Protein AF-A0A421B173-F1 (afdb_monomer_lite)

Foldseek 3Di:
DDDDDDDDDDDDDDDDDDDDDDDDDDDDDDDDDDDDDPPPPPPPPPPPPPPLDFPPFWKEKEWALLQADPQLHGVLQVCCPLQCVLVCLVVTAKYKYFLRGDVVSVVVCCPPFKPWDWDAFPNWTWIWIWGWDQDPNDTAIKIKTWTQQADPVPDDGSNRRRGIIMMIGRVVRWAFPDWHWAHFDDDPVDGLDGGGWTWTQTPSQEIEIEDEADLVVFLPNVLVNVVVQVVVSVPDPSHFKYKYWYQSSAAVVVNVVSDDPQKDWAWAPQAFFAPDRGTRGTMIMHGDPDSWDKHKHFDDDPDPDPSDRSPDRGTMMMIGID

Secondary structure (DSSP, 8-state):
---PPPP----PPP-PPPP----------------------------------------EEEEE---B-TT--BHHHHHTTTSSHHHHHHH-SEEEEES---HHHHHHHTTTTEEEEEEEETTEEEEEEEEEEEETTEEEEEEEEEE--S-TTT--SGGGGTT-EEEEE-TTT--EEEEEEEPPPB-SS-B--SS-EEEEEETTSEEEEEEE--BTTBTTTHHHHHHHHHHHHHTSSS--EEEEEEE-SS-HHHHGGG--TTEEEE--SS-SBTTSS---EEEEEEESS----EEEEE---S--SSS-SS-SSBPPEEEEE-

Organism: NCBI:txid585224

InterPro domains:
  IPR005135 Endonuclease/exonuclease/phosphatase [PF03372] (61-314)
  IPR036691 Endonuclease/exonuclease/phosphatase superfamily [G3DSA:3.60.10.10] (48-321)
  IPR036691 Endonuclease/exonuclease/phosphatase superfamily [SSF56219] (59-317)

Structure (mmCIF, N/CA/C/O backbone):
data_AF-A0A421B173-F1
#
_entry.id   AF-A0A421B173-F1
#
loop_
_atom_site.group_PDB
_atom_site.id
_atom_site.type_symbol
_atom_site.label_atom_id
_atom_site.label_alt_id
_atom_site.label_comp_id
_atom_site.label_asym_id
_atom_site.label_entity_id
_atom_site.label_seq_id
_atom_site.pdbx_PDB_ins_code
_atom_site.Cartn_x
_atom_site.Cartn_y
_atom_site.Cartn_z
_atom_site.occupancy
_atom_site.B_iso_or_equiv
_atom_site.auth_seq_id
_atom_site.auth_comp_id
_atom_site.auth_asym_id
_atom_site.auth_atom_id
_atom_site.pdbx_PDB_model_num
ATOM 1 N N . MET A 1 1 ? 49.590 14.119 1.316 1.00 42.62 1 MET A N 1
ATOM 2 C CA . MET A 1 1 ? 49.907 13.802 2.724 1.00 42.62 1 MET A CA 1
ATOM 3 C C . MET A 1 1 ? 48.651 13.241 3.361 1.00 42.62 1 MET A C 1
ATOM 5 O O . MET A 1 1 ? 47.661 13.949 3.446 1.00 42.62 1 MET A O 1
ATOM 9 N N . LEU A 1 2 ? 48.676 11.946 3.669 1.00 34.94 2 LEU A N 1
ATOM 10 C CA . LEU A 1 2 ? 47.600 11.186 4.305 1.00 34.94 2 LEU A CA 1
ATOM 11 C C . LEU A 1 2 ? 47.774 11.271 5.827 1.00 34.94 2 LEU A C 1
ATOM 13 O O . LEU A 1 2 ? 48.867 10.993 6.315 1.00 34.94 2 LEU A O 1
ATOM 17 N N . THR A 1 3 ? 46.718 11.601 6.566 1.00 48.25 3 THR A N 1
ATOM 18 C CA . THR A 1 3 ? 46.648 11.405 8.021 1.00 48.25 3 THR A CA 1
ATOM 19 C C . THR A 1 3 ? 45.501 10.441 8.318 1.00 48.25 3 THR A C 1
ATOM 21 O O . THR A 1 3 ? 44.343 10.711 8.007 1.00 48.25 3 THR A O 1
ATOM 24 N N . GLY A 1 4 ? 45.848 9.256 8.826 1.00 38.03 4 GLY A N 1
ATOM 25 C CA . GLY A 1 4 ? 44.899 8.197 9.170 1.00 38.03 4 GLY A CA 1
ATOM 26 C C . GLY A 1 4 ? 44.180 8.441 10.507 1.00 38.03 4 GLY A C 1
ATOM 27 O O . GLY A 1 4 ? 44.618 9.282 11.294 1.00 38.03 4 GLY A O 1
ATOM 28 N N . PRO A 1 5 ? 43.086 7.708 10.784 1.00 45.38 5 PRO A N 1
ATOM 29 C CA . PRO A 1 5 ? 42.366 7.784 12.052 1.00 45.38 5 PRO A CA 1
ATOM 30 C C . PRO A 1 5 ? 43.000 6.889 13.138 1.00 45.38 5 PRO A C 1
ATOM 32 O O . PRO A 1 5 ? 43.561 5.838 12.815 1.00 45.38 5 PRO A O 1
ATOM 35 N N . PRO A 1 6 ? 42.895 7.263 14.429 1.00 52.41 6 PRO A N 1
ATOM 36 C CA . PRO A 1 6 ? 43.422 6.469 15.530 1.00 52.41 6 PRO A CA 1
ATOM 37 C C . PRO A 1 6 ? 42.529 5.264 15.858 1.00 52.41 6 PRO A C 1
ATOM 39 O O . PRO A 1 6 ? 41.300 5.317 15.834 1.00 52.41 6 PRO A O 1
ATOM 42 N N . THR A 1 7 ? 43.201 4.168 16.188 1.00 45.69 7 THR A N 1
ATOM 43 C CA . THR A 1 7 ? 42.681 2.859 16.582 1.00 45.69 7 THR A CA 1
ATOM 44 C C . THR A 1 7 ? 42.203 2.805 18.037 1.00 45.69 7 THR A C 1
ATOM 46 O O . THR A 1 7 ? 42.914 3.241 18.934 1.00 45.69 7 THR A O 1
ATOM 49 N N . GLY A 1 8 ? 41.049 2.159 18.247 1.00 37.19 8 GLY A N 1
ATOM 50 C CA . GLY A 1 8 ? 40.790 1.155 19.294 1.00 37.19 8 GLY A CA 1
ATOM 51 C C . GLY A 1 8 ? 41.019 1.519 20.766 1.00 37.19 8 GLY A C 1
ATOM 52 O O . GLY A 1 8 ? 42.117 1.347 21.285 1.00 37.19 8 GLY A O 1
ATOM 53 N N . GLY A 1 9 ? 39.939 1.857 21.478 1.00 37.16 9 GLY A N 1
ATOM 54 C CA . GLY A 1 9 ? 39.871 1.798 22.942 1.00 37.16 9 GLY A CA 1
ATOM 55 C C . GLY A 1 9 ? 38.927 0.683 23.398 1.00 37.16 9 GLY A C 1
ATOM 56 O O . GLY A 1 9 ? 37.724 0.756 23.161 1.00 37.16 9 GLY A O 1
ATOM 57 N N . THR A 1 10 ? 39.465 -0.347 24.050 1.00 41.81 10 THR A N 1
ATOM 58 C CA . THR A 1 10 ? 38.702 -1.458 24.641 1.00 41.81 10 THR A CA 1
ATOM 59 C C . THR A 1 10 ? 38.487 -1.180 26.128 1.00 41.81 10 THR A C 1
ATOM 61 O O . THR A 1 10 ? 39.454 -1.092 26.883 1.00 41.81 10 THR A O 1
ATOM 64 N N . VAL A 1 11 ? 37.235 -1.066 26.575 1.00 38.00 11 VAL A N 1
ATOM 65 C CA . VAL A 1 11 ? 36.893 -0.939 28.002 1.00 38.00 11 VAL A CA 1
ATOM 66 C C . VAL A 1 11 ? 36.733 -2.343 28.593 1.00 38.00 11 VAL A C 1
ATOM 68 O O . VAL A 1 11 ? 35.820 -3.075 28.219 1.00 38.00 11 VAL A O 1
ATOM 71 N N . ARG A 1 12 ? 37.626 -2.735 29.510 1.00 37.56 12 ARG A N 1
ATOM 72 C CA . ARG A 1 12 ? 37.461 -3.924 30.365 1.00 37.56 12 ARG A CA 1
ATOM 73 C C . ARG A 1 12 ? 36.844 -3.491 31.694 1.00 37.56 12 ARG A C 1
ATOM 75 O O . ARG A 1 12 ? 37.466 -2.735 32.432 1.00 37.56 12 ARG A O 1
ATOM 82 N N . ALA A 1 13 ? 35.648 -3.985 32.001 1.00 39.91 13 ALA A N 1
ATOM 83 C CA . ALA A 1 13 ? 35.068 -3.896 33.337 1.00 39.91 13 ALA A CA 1
ATOM 84 C C . ALA A 1 13 ? 35.507 -5.121 34.155 1.00 39.91 13 ALA A C 1
ATOM 86 O O . ALA A 1 13 ? 35.209 -6.257 33.786 1.00 39.91 13 ALA A O 1
ATOM 87 N N . THR A 1 14 ? 36.230 -4.888 35.248 1.00 42.97 14 THR A N 1
ATOM 88 C CA . THR A 1 14 ? 36.616 -5.918 36.220 1.00 42.97 14 THR A CA 1
ATOM 89 C C . THR A 1 14 ? 35.551 -5.968 37.312 1.00 42.97 14 THR A C 1
ATOM 91 O O . THR A 1 14 ? 35.367 -4.990 38.032 1.00 42.97 14 THR A O 1
ATOM 94 N N . ILE A 1 15 ? 34.846 -7.092 37.437 1.00 46.78 15 ILE A N 1
ATOM 95 C CA . ILE A 1 15 ? 33.923 -7.353 38.549 1.00 46.78 15 ILE A CA 1
ATOM 96 C C . ILE A 1 15 ? 34.713 -8.139 39.600 1.00 46.78 15 ILE A C 1
ATOM 98 O O . ILE A 1 15 ? 35.164 -9.250 39.328 1.00 46.78 15 ILE A O 1
ATOM 102 N N . GLY A 1 16 ? 34.940 -7.538 40.769 1.00 44.69 16 GLY A N 1
ATOM 103 C CA . GLY A 1 16 ? 35.553 -8.215 41.915 1.00 44.69 16 GLY A CA 1
ATOM 104 C C . GLY A 1 16 ? 34.567 -9.171 42.606 1.00 44.69 16 GLY A C 1
ATOM 105 O O . GLY A 1 16 ? 33.355 -8.966 42.509 1.00 44.69 16 GLY A O 1
ATOM 106 N N . PRO A 1 17 ? 35.047 -10.218 43.297 1.00 48.19 17 PRO A N 1
ATOM 107 C CA . PRO A 1 17 ? 34.182 -11.160 44.000 1.00 48.19 17 PRO A CA 1
ATOM 108 C C . PRO A 1 17 ? 33.609 -10.549 45.289 1.00 48.19 17 PRO A C 1
ATOM 110 O O . PRO A 1 17 ? 34.338 -9.964 46.087 1.00 48.19 17 PRO A O 1
ATOM 113 N N . LEU A 1 18 ? 32.302 -10.729 45.506 1.00 39.94 18 LEU A N 1
ATOM 114 C CA . LEU A 1 18 ? 31.660 -10.530 46.808 1.00 39.94 18 LEU A CA 1
ATOM 115 C C . LEU A 1 18 ? 32.042 -11.690 47.742 1.00 39.94 18 LEU A C 1
ATOM 117 O O . LEU A 1 18 ? 31.664 -12.832 47.482 1.00 39.94 18 LEU A O 1
ATOM 121 N N . SER A 1 19 ? 32.735 -11.396 48.841 1.00 42.06 19 SER A N 1
ATOM 122 C CA . SER A 1 19 ? 32.895 -12.308 49.978 1.00 42.06 19 SER A CA 1
ATOM 123 C C . SER A 1 19 ? 31.793 -12.049 51.009 1.00 42.06 19 SER A C 1
ATOM 125 O O . SER A 1 19 ? 31.621 -10.921 51.468 1.00 42.06 19 SER A O 1
ATOM 127 N N . TRP A 1 20 ? 31.051 -13.095 51.369 1.00 40.88 20 TRP A N 1
ATOM 128 C CA . TRP A 1 20 ? 30.107 -13.096 52.486 1.00 40.88 20 TRP A CA 1
ATOM 129 C C . TRP A 1 20 ? 30.723 -13.893 53.636 1.00 40.88 20 TRP A C 1
ATOM 131 O O . TRP A 1 20 ? 30.834 -15.114 53.541 1.00 40.88 20 TRP A O 1
ATOM 141 N N . ASP A 1 21 ? 31.109 -13.208 54.711 1.00 38.00 21 ASP A N 1
ATOM 142 C CA . ASP A 1 21 ? 31.577 -13.852 55.937 1.00 38.00 21 ASP A CA 1
ATOM 143 C C . ASP A 1 21 ? 30.372 -14.268 56.788 1.00 38.00 21 ASP A C 1
ATOM 145 O O . ASP A 1 21 ? 29.649 -13.446 57.354 1.00 38.00 21 ASP A O 1
ATOM 149 N N . GLY A 1 22 ? 30.130 -15.577 56.833 1.00 43.25 22 GLY A N 1
ATOM 150 C CA . GLY A 1 22 ? 29.114 -16.207 57.664 1.00 43.25 22 GLY A CA 1
ATOM 151 C C . GLY A 1 22 ? 29.701 -16.690 58.985 1.00 43.25 22 GLY A C 1
ATOM 152 O O . GLY A 1 22 ? 30.082 -17.849 59.096 1.00 43.25 22 GLY A O 1
ATOM 153 N N . GLU A 1 23 ? 29.704 -15.837 60.007 1.00 42.09 23 GLU A N 1
ATOM 154 C CA . GLU A 1 23 ? 29.836 -16.270 61.401 1.00 42.09 23 GLU A CA 1
ATOM 155 C C . GLU A 1 23 ? 28.862 -15.505 62.298 1.00 42.09 23 GLU A C 1
ATOM 157 O O . GLU A 1 23 ? 29.174 -14.473 62.887 1.00 42.09 23 GLU A O 1
ATOM 162 N N . MET A 1 24 ? 27.658 -16.049 62.462 1.00 39.44 24 MET A N 1
ATOM 163 C CA . MET A 1 24 ? 26.897 -15.837 63.687 1.00 39.44 24 MET A CA 1
ATOM 164 C C . MET A 1 24 ? 25.920 -16.998 63.877 1.00 39.44 24 MET A C 1
ATOM 166 O O . MET A 1 24 ? 25.257 -17.408 62.933 1.00 39.44 24 MET A O 1
ATOM 170 N N . PHE A 1 25 ? 25.847 -17.502 65.112 1.00 40.53 25 PHE A N 1
ATOM 171 C CA . PHE A 1 25 ? 25.024 -18.616 65.615 1.00 40.53 25 PHE A CA 1
ATOM 172 C C . PHE A 1 25 ? 25.653 -20.022 65.638 1.00 40.53 25 PHE A C 1
ATOM 174 O O . PHE A 1 25 ? 25.205 -20.967 64.996 1.00 40.53 25 PHE A O 1
ATOM 181 N N . ARG A 1 26 ? 26.593 -20.210 66.575 1.00 40.88 26 ARG A N 1
ATOM 182 C CA . ARG A 1 26 ? 26.674 -21.444 67.378 1.00 40.88 26 ARG A CA 1
ATOM 183 C C . ARG A 1 26 ? 26.279 -21.127 68.817 1.00 40.88 26 ARG A C 1
ATOM 185 O O . ARG A 1 26 ? 27.012 -20.399 69.479 1.00 40.88 26 ARG A O 1
ATOM 192 N N . ARG A 1 27 ? 25.200 -21.731 69.332 1.00 39.38 27 ARG A N 1
ATOM 193 C CA . ARG A 1 27 ? 25.107 -22.171 70.741 1.00 39.38 27 ARG A CA 1
ATOM 194 C C . ARG A 1 27 ? 23.899 -23.087 71.000 1.00 39.38 27 ARG A C 1
ATOM 196 O O . ARG A 1 27 ? 22.763 -22.648 70.933 1.00 39.38 27 ARG A O 1
ATOM 203 N N . LYS A 1 28 ? 24.256 -24.300 71.448 1.00 40.38 28 LYS A N 1
ATOM 204 C CA . LYS A 1 28 ? 23.560 -25.246 72.349 1.00 40.38 28 LYS A CA 1
ATOM 205 C C . LYS A 1 28 ? 22.372 -26.033 71.781 1.00 40.38 28 LYS A C 1
ATOM 207 O O . LYS A 1 28 ? 21.420 -25.482 71.256 1.00 40.38 28 LYS A O 1
ATOM 212 N N . GLY A 1 29 ? 22.499 -27.357 71.888 1.00 41.41 29 GLY A N 1
ATOM 213 C CA . GLY A 1 29 ? 21.664 -28.336 71.208 1.00 41.41 29 GLY A CA 1
ATOM 214 C C . GLY A 1 29 ? 20.464 -28.843 71.998 1.00 41.41 29 GLY A C 1
ATOM 215 O O . GLY A 1 29 ? 20.383 -28.667 73.207 1.00 41.41 29 GLY A O 1
ATOM 216 N N . PHE A 1 30 ? 19.601 -29.544 71.265 1.00 34.47 30 PHE A N 1
ATOM 217 C CA . PHE A 1 30 ? 18.776 -30.674 71.696 1.00 34.47 30 PHE A CA 1
ATOM 218 C C . PHE A 1 30 ? 18.523 -31.564 70.459 1.00 34.47 30 PHE A C 1
ATOM 220 O O . PHE A 1 30 ? 18.432 -31.023 69.354 1.00 34.47 30 PHE A O 1
ATOM 227 N N . PRO A 1 31 ? 18.444 -32.901 70.595 1.00 53.06 31 PRO A N 1
ATOM 228 C CA . PRO A 1 31 ? 18.253 -33.807 69.470 1.00 53.06 31 PRO A CA 1
ATOM 229 C C . PRO A 1 31 ? 16.764 -34.122 69.286 1.00 53.06 31 PRO A C 1
ATOM 231 O O . PRO A 1 31 ? 16.117 -34.571 70.227 1.00 53.06 31 PRO A O 1
ATOM 234 N N . VAL A 1 32 ? 16.221 -33.943 68.079 1.00 41.00 32 VAL A N 1
ATOM 235 C CA . VAL A 1 32 ? 14.948 -34.567 67.678 1.00 41.00 32 VAL A CA 1
ATOM 236 C C . VAL A 1 32 ? 15.044 -35.031 66.225 1.00 41.00 32 VAL A C 1
ATOM 238 O O . VAL A 1 32 ? 15.659 -34.393 65.375 1.00 41.00 32 VAL A O 1
ATOM 241 N N . ALA A 1 33 ? 14.477 -36.212 66.018 1.00 37.97 33 ALA A N 1
ATOM 242 C CA . ALA A 1 33 ? 14.552 -37.105 64.882 1.00 37.97 33 ALA A CA 1
ATOM 243 C C . ALA A 1 33 ? 14.089 -36.549 63.520 1.00 37.97 33 ALA A C 1
ATOM 245 O O . ALA A 1 33 ? 13.121 -35.806 63.408 1.00 37.97 33 ALA A O 1
ATOM 246 N N . ILE A 1 34 ? 14.795 -37.028 62.491 1.00 43.31 34 ILE A N 1
ATOM 247 C CA . ILE A 1 34 ? 14.334 -37.555 61.193 1.00 43.31 34 ILE A CA 1
ATOM 248 C C . ILE A 1 34 ? 12.824 -37.424 60.911 1.00 43.31 34 ILE A C 1
ATOM 250 O O . ILE A 1 34 ? 12.024 -38.091 61.563 1.00 43.31 34 ILE A O 1
ATOM 254 N N . SER A 1 35 ? 12.474 -36.690 59.845 1.00 36.06 35 SER A N 1
ATOM 255 C CA . SER A 1 35 ? 11.539 -37.064 58.750 1.00 36.06 35 SER A CA 1
ATOM 256 C C . SER A 1 35 ? 11.227 -35.799 57.934 1.00 36.06 35 SER A C 1
ATOM 258 O O . SER A 1 35 ? 10.697 -34.834 58.463 1.00 36.06 35 SER A O 1
ATOM 260 N N . ALA A 1 36 ? 11.794 -35.648 56.738 1.00 38.44 36 ALA A N 1
ATOM 261 C CA . ALA A 1 36 ? 11.225 -36.077 55.456 1.00 38.44 36 ALA A CA 1
ATOM 262 C C . ALA A 1 36 ? 10.186 -35.093 54.875 1.00 38.44 36 ALA A C 1
ATOM 264 O O . ALA A 1 36 ? 9.246 -34.681 55.539 1.00 38.44 36 ALA A O 1
ATOM 265 N N . MET A 1 37 ? 10.375 -34.807 53.582 1.00 36.31 37 MET A N 1
ATOM 266 C CA . MET A 1 37 ? 9.521 -34.038 52.666 1.00 36.31 37 MET A CA 1
ATOM 267 C C . MET A 1 37 ? 9.599 -32.509 52.755 1.00 36.31 37 MET A C 1
ATOM 269 O O . MET A 1 37 ? 8.660 -31.814 53.129 1.00 36.31 37 MET A O 1
ATOM 273 N N . ALA A 1 38 ? 10.705 -31.973 52.232 1.00 39.84 38 ALA A N 1
ATOM 274 C CA . ALA A 1 38 ? 10.664 -30.687 51.550 1.00 39.84 38 ALA A CA 1
ATOM 275 C C . ALA A 1 38 ? 9.786 -30.834 50.294 1.00 39.84 38 ALA A C 1
ATOM 277 O O . ALA A 1 38 ? 10.229 -31.346 49.265 1.00 39.84 38 ALA A O 1
ATOM 278 N N . ALA A 1 39 ? 8.528 -30.407 50.384 1.00 40.81 39 ALA A N 1
ATOM 279 C CA . ALA A 1 39 ? 7.694 -30.163 49.218 1.00 40.81 39 ALA A CA 1
ATOM 280 C C . ALA A 1 39 ? 8.233 -28.919 48.495 1.00 40.81 39 ALA A C 1
ATOM 282 O O . ALA A 1 39 ? 7.753 -27.804 48.683 1.00 40.81 39 ALA A O 1
ATOM 283 N N . VAL A 1 40 ? 9.263 -29.108 47.668 1.00 44.28 40 VAL A N 1
ATOM 284 C CA . VAL A 1 40 ? 9.577 -28.161 46.598 1.00 44.28 40 VAL A CA 1
ATOM 285 C C . VAL A 1 40 ? 8.477 -28.347 45.563 1.00 44.28 40 VAL A C 1
ATOM 287 O O . VAL A 1 40 ? 8.572 -29.179 44.663 1.00 44.28 40 VAL A O 1
ATOM 290 N N . VAL A 1 41 ? 7.385 -27.602 45.732 1.00 42.62 41 VAL A N 1
ATOM 291 C CA . VAL A 1 41 ? 6.418 -27.372 44.662 1.00 42.62 41 VAL A CA 1
ATOM 292 C C . VAL A 1 41 ? 7.165 -26.570 43.604 1.00 42.62 41 VAL A C 1
ATOM 294 O O . VAL A 1 41 ? 7.222 -25.342 43.637 1.00 42.62 41 VAL A O 1
ATOM 297 N N . GLY A 1 42 ? 7.824 -27.292 42.700 1.00 43.41 42 GLY A N 1
ATOM 298 C CA . GLY A 1 42 ? 8.329 -26.751 41.456 1.00 43.41 42 GLY A CA 1
ATOM 299 C C . GLY A 1 42 ? 7.130 -26.278 40.657 1.00 43.41 42 GLY A C 1
ATOM 300 O O . GLY A 1 42 ? 6.503 -27.061 39.947 1.00 43.41 42 GLY A O 1
ATOM 301 N N . LEU A 1 43 ? 6.791 -24.999 40.803 1.00 41.84 43 LEU A N 1
ATOM 302 C CA . LEU A 1 43 ? 5.916 -24.300 39.882 1.00 41.84 43 LEU A CA 1
ATOM 303 C C . LEU A 1 43 ? 6.662 -24.217 38.547 1.00 41.84 43 LEU A C 1
ATOM 305 O O . LEU A 1 43 ? 7.298 -23.218 38.220 1.00 41.84 43 LEU A O 1
ATOM 309 N N . VAL A 1 44 ? 6.612 -25.305 37.782 1.00 45.78 44 VAL A N 1
ATOM 310 C CA . VAL A 1 44 ? 6.847 -25.268 36.346 1.00 45.78 44 VAL A CA 1
ATOM 311 C C . VAL A 1 44 ? 5.675 -24.471 35.795 1.00 45.78 44 VAL A C 1
ATOM 313 O O . VAL A 1 44 ? 4.626 -25.017 35.461 1.00 45.78 44 VAL A O 1
ATOM 316 N N . VAL A 1 45 ? 5.826 -23.145 35.766 1.00 46.31 45 VAL A N 1
ATOM 317 C CA . VAL A 1 45 ? 5.050 -22.314 34.856 1.00 46.31 45 VAL A CA 1
ATOM 318 C C . VAL A 1 45 ? 5.440 -22.827 33.481 1.00 46.31 45 VAL A C 1
ATOM 320 O O . VAL A 1 45 ? 6.491 -22.474 32.947 1.00 46.31 45 VAL A O 1
ATOM 323 N N . ALA A 1 46 ? 4.632 -23.741 32.950 1.00 45.81 46 ALA A N 1
ATOM 324 C CA . ALA A 1 46 ? 4.624 -24.044 31.541 1.00 45.81 46 ALA A CA 1
ATOM 325 C C . ALA A 1 46 ? 4.299 -22.715 30.860 1.00 45.81 46 ALA A C 1
ATOM 327 O O . ALA A 1 46 ? 3.138 -22.325 30.739 1.00 45.81 46 ALA A O 1
ATOM 328 N N . LEU A 1 47 ? 5.345 -21.975 30.494 1.00 45.22 47 LEU A N 1
ATOM 329 C CA . LEU A 1 47 ? 5.271 -20.953 29.474 1.00 45.22 47 LEU A CA 1
ATOM 330 C C . LEU A 1 47 ? 4.870 -21.723 28.224 1.00 45.22 47 LEU A C 1
ATOM 332 O O . LEU A 1 47 ? 5.723 -22.216 27.488 1.00 45.22 47 LEU A O 1
ATOM 336 N N . ALA A 1 48 ? 3.561 -21.926 28.055 1.00 43.00 48 ALA A N 1
ATOM 337 C CA . ALA A 1 48 ? 3.019 -22.376 26.798 1.00 43.00 48 ALA A CA 1
ATOM 338 C C . ALA A 1 48 ? 3.641 -21.438 25.762 1.00 43.00 48 ALA A C 1
ATOM 340 O O . ALA A 1 48 ? 3.530 -20.216 25.936 1.00 43.00 48 ALA A O 1
ATOM 341 N N . PRO A 1 49 ? 4.379 -21.954 24.763 1.00 49.88 49 PRO A N 1
ATOM 342 C CA . PRO A 1 49 ? 4.844 -21.101 23.692 1.00 49.88 49 PRO A CA 1
ATOM 343 C C . PRO A 1 49 ? 3.589 -20.412 23.179 1.00 49.88 49 PRO A C 1
ATOM 345 O O . PRO A 1 49 ? 2.632 -21.094 22.808 1.00 49.88 49 PRO A O 1
ATOM 348 N N . ASN A 1 50 ? 3.548 -19.079 23.284 1.00 40.69 50 ASN A N 1
ATOM 349 C CA . ASN A 1 50 ? 2.467 -18.298 22.708 1.00 40.69 50 ASN A CA 1
ATOM 350 C C . ASN A 1 50 ? 2.373 -18.785 21.274 1.00 40.69 50 ASN A C 1
ATOM 352 O O . ASN A 1 50 ? 3.321 -18.585 20.513 1.00 40.69 50 ASN A O 1
ATOM 356 N N . ALA A 1 51 ? 1.307 -19.521 20.957 1.00 44.91 51 ALA A N 1
ATOM 357 C CA . ALA A 1 51 ? 1.090 -20.013 19.619 1.00 44.91 51 ALA A CA 1
ATOM 358 C C . ALA A 1 51 ? 1.100 -18.766 18.748 1.00 44.91 51 ALA A C 1
ATOM 360 O O . ALA A 1 51 ? 0.229 -17.903 18.870 1.00 44.91 51 ALA A O 1
ATOM 361 N N . ILE A 1 52 ? 2.169 -18.620 17.973 1.00 49.25 52 ILE A N 1
ATOM 362 C CA . ILE A 1 52 ? 2.328 -17.522 17.046 1.00 49.25 52 ILE A CA 1
ATOM 363 C C . ILE A 1 52 ? 1.236 -17.774 16.014 1.00 49.25 52 ILE A C 1
ATOM 365 O O . ILE A 1 52 ? 1.354 -18.678 15.187 1.00 49.25 52 ILE A O 1
ATOM 369 N N . ALA A 1 53 ? 0.111 -17.072 16.163 1.00 45.00 53 ALA A N 1
ATOM 370 C CA . ALA A 1 53 ? -1.027 -17.208 15.272 1.00 45.00 53 ALA A CA 1
ATOM 371 C C . ALA A 1 53 ? -0.509 -17.035 13.845 1.00 45.00 53 ALA A C 1
ATOM 373 O O . ALA A 1 53 ? 0.258 -16.115 13.603 1.00 45.00 53 ALA A O 1
ATOM 374 N N . ALA A 1 54 ? -0.865 -17.914 12.908 1.00 54.47 54 ALA A N 1
ATOM 375 C CA . ALA A 1 54 ? -0.596 -17.666 11.492 1.00 54.47 54 ALA A CA 1
ATOM 376 C C . ALA A 1 54 ? -1.111 -16.260 11.120 1.00 54.47 54 ALA A C 1
ATOM 378 O O . ALA A 1 54 ? -2.076 -15.823 11.761 1.00 54.47 54 ALA A O 1
ATOM 379 N N . PRO A 1 55 ? -0.553 -15.570 10.101 1.00 52.38 55 PRO A N 1
ATOM 380 C CA . PRO A 1 55 ? -1.135 -14.318 9.630 1.00 52.38 55 PRO A CA 1
ATOM 381 C C . PRO A 1 55 ? -2.643 -14.508 9.493 1.00 52.38 55 PRO A C 1
ATOM 383 O O . PRO A 1 55 ? -3.113 -15.424 8.795 1.00 52.38 55 PRO A O 1
ATOM 386 N N . VAL A 1 56 ? -3.395 -13.709 10.256 1.00 60.03 56 VAL A N 1
ATOM 387 C CA . VAL A 1 56 ? -4.852 -13.778 10.255 1.00 60.03 56 VAL A CA 1
ATOM 388 C C . VAL A 1 56 ? -5.293 -13.592 8.805 1.00 60.03 56 VAL A C 1
ATOM 390 O O . VAL A 1 56 ? -4.637 -12.915 8.012 1.00 60.03 56 VAL A O 1
ATOM 393 N N . SER A 1 57 ? -6.366 -14.282 8.420 1.00 78.44 57 SER A N 1
ATOM 394 C CA . SER A 1 57 ? -6.846 -14.367 7.035 1.00 78.44 57 SER A CA 1
ATOM 395 C C . SER A 1 57 ? -7.477 -13.042 6.580 1.00 78.44 57 SER A C 1
ATOM 397 O O . SER A 1 57 ? -8.670 -12.982 6.288 1.00 78.44 57 SER A O 1
ATOM 399 N N . TYR A 1 58 ? -6.695 -11.964 6.579 1.00 92.31 58 TYR A N 1
ATOM 400 C CA . TYR A 1 58 ? -7.120 -10.640 6.162 1.00 92.31 58 TYR A CA 1
ATOM 401 C C . TYR A 1 58 ? -7.361 -10.613 4.659 1.00 92.31 58 TYR A C 1
ATOM 403 O O . TYR A 1 58 ? -6.658 -11.248 3.866 1.00 92.31 58 TYR A O 1
ATOM 411 N N . LYS A 1 59 ? -8.351 -9.820 4.263 1.00 95.94 59 LYS A N 1
ATOM 412 C CA . LYS A 1 59 ? -8.555 -9.440 2.868 1.00 95.94 59 LYS A CA 1
ATOM 413 C C . LYS A 1 59 ? -7.735 -8.194 2.588 1.00 95.94 59 LYS A C 1
ATOM 415 O O . LYS A 1 59 ? -8.014 -7.135 3.157 1.00 95.94 59 LYS A O 1
ATOM 420 N N . PHE A 1 60 ? -6.749 -8.320 1.711 1.00 97.19 60 PHE A N 1
ATOM 421 C CA . PHE A 1 60 ? -5.914 -7.199 1.309 1.00 97.19 60 PHE A CA 1
ATOM 422 C C . PHE A 1 60 ? -6.374 -6.630 -0.030 1.00 97.19 60 PHE A C 1
ATOM 424 O O . PHE A 1 60 ? -6.903 -7.344 -0.882 1.00 97.19 60 PHE A O 1
ATOM 431 N N . ALA A 1 61 ? -6.107 -5.351 -0.255 1.00 97.88 61 ALA A N 1
ATOM 432 C CA . ALA A 1 61 ? -6.140 -4.765 -1.583 1.00 97.88 61 ALA A CA 1
ATOM 433 C C . ALA A 1 61 ? -4.991 -3.774 -1.767 1.00 97.88 61 ALA A C 1
ATOM 435 O O . ALA A 1 61 ? -4.533 -3.172 -0.798 1.00 97.88 61 ALA A O 1
ATOM 436 N N . THR A 1 62 ? -4.556 -3.586 -3.010 1.00 97.94 62 THR A N 1
ATOM 437 C CA . THR A 1 62 ? -3.641 -2.506 -3.395 1.00 97.94 62 THR A CA 1
ATOM 438 C C . THR A 1 62 ? -4.216 -1.719 -4.561 1.00 97.94 62 THR A C 1
ATOM 440 O O . THR A 1 62 ? -4.945 -2.279 -5.388 1.00 97.94 62 THR A O 1
ATOM 443 N N . TRP A 1 63 ? -3.915 -0.425 -4.618 1.00 95.25 63 TRP A N 1
ATOM 444 C CA . TRP A 1 63 ? -4.265 0.418 -5.752 1.00 95.25 63 TRP A CA 1
ATOM 445 C C . TRP A 1 63 ? -3.359 1.648 -5.832 1.00 95.25 63 TRP A C 1
ATOM 447 O O . TRP A 1 63 ? -3.377 2.487 -4.925 1.00 95.25 63 TRP A O 1
ATOM 457 N N . ASN A 1 64 ? -2.644 1.803 -6.950 1.00 93.81 64 ASN A N 1
ATOM 458 C CA . ASN A 1 64 ? -2.110 3.100 -7.338 1.00 93.81 64 ASN A CA 1
ATOM 459 C C . ASN A 1 64 ? -3.267 3.982 -7.824 1.00 93.81 64 ASN A C 1
ATOM 461 O O . ASN A 1 64 ? -3.842 3.788 -8.895 1.00 93.81 64 ASN A O 1
ATOM 465 N N . MET A 1 65 ? -3.664 4.944 -6.999 1.00 87.69 65 MET A N 1
ATOM 466 C CA . MET A 1 65 ? -4.848 5.746 -7.287 1.00 87.69 65 MET A CA 1
ATOM 467 C C . MET A 1 65 ? -4.587 6.920 -8.227 1.00 87.69 65 MET A C 1
ATOM 469 O O . MET A 1 65 ? -5.556 7.589 -8.583 1.00 87.69 65 MET A O 1
ATOM 473 N N . GLN A 1 66 ? -3.322 7.207 -8.571 1.00 85.19 66 GLN A N 1
ATOM 474 C CA . GLN A 1 66 ? -2.928 8.452 -9.244 1.00 85.19 66 GLN A CA 1
ATOM 475 C C . GLN A 1 66 ? -3.633 9.662 -8.613 1.00 85.19 66 GLN A C 1
ATOM 477 O O . GLN A 1 66 ? -4.252 10.503 -9.265 1.00 85.19 66 GLN A O 1
ATOM 482 N N . GLY A 1 67 ? -3.602 9.694 -7.281 1.00 69.94 67 GLY A N 1
ATOM 483 C CA . GLY A 1 67 ? -4.524 10.414 -6.407 1.00 69.94 67 GLY A CA 1
ATOM 484 C C . GLY A 1 67 ? -4.359 11.921 -6.404 1.00 69.94 67 GLY A C 1
ATOM 485 O O . GLY A 1 67 ? -4.941 12.589 -5.551 1.00 69.94 67 GLY A O 1
ATOM 486 N N . ALA A 1 68 ? -3.582 12.473 -7.330 1.00 71.00 68 ALA A N 1
ATOM 487 C CA . ALA A 1 68 ? -3.509 13.893 -7.592 1.00 71.00 68 ALA A CA 1
ATOM 488 C C . ALA A 1 68 ? -3.492 14.162 -9.100 1.00 71.00 68 ALA A C 1
ATOM 490 O O . ALA A 1 68 ? -2.812 13.491 -9.875 1.00 71.00 68 ALA A O 1
ATOM 491 N N . THR A 1 69 ? -4.210 15.205 -9.508 1.00 65.62 69 THR A N 1
ATOM 492 C CA . THR A 1 69 ? -4.184 15.714 -10.886 1.00 65.62 69 THR A CA 1
ATOM 493 C C . THR A 1 69 ? -2.774 16.164 -11.298 1.00 65.62 69 THR A C 1
ATOM 495 O O . THR A 1 69 ? -1.873 16.315 -10.469 1.00 65.62 69 THR A O 1
ATOM 498 N N . ALA A 1 70 ? -2.565 16.447 -12.590 1.00 63.69 70 ALA A N 1
ATOM 499 C CA . ALA A 1 70 ? -1.311 17.040 -13.070 1.00 63.69 70 ALA A CA 1
ATOM 500 C C . ALA A 1 70 ? -0.957 18.360 -12.350 1.00 63.69 70 ALA A C 1
ATOM 502 O O . ALA A 1 70 ? 0.219 18.661 -12.168 1.00 63.69 70 ALA A O 1
ATOM 503 N N . SER A 1 71 ? -1.967 19.099 -11.875 1.00 60.12 71 SER A N 1
ATOM 504 C CA . SER A 1 71 ? -1.827 20.315 -11.071 1.00 60.12 71 SER A CA 1
ATOM 505 C C . SER A 1 71 ? -1.800 20.060 -9.557 1.00 60.12 71 SER A C 1
ATOM 507 O O . SER A 1 71 ? -1.972 20.997 -8.781 1.00 60.12 71 SER A O 1
ATOM 509 N N . GLY A 1 72 ? -1.583 18.821 -9.102 1.00 59.56 72 GLY A N 1
ATOM 510 C CA . GLY A 1 72 ? -1.374 18.489 -7.687 1.00 59.56 72 GLY A CA 1
ATOM 511 C C . GLY A 1 72 ? -2.624 18.503 -6.811 1.00 59.56 72 GLY A C 1
ATOM 512 O O . GLY A 1 72 ? -2.531 18.257 -5.606 1.00 59.56 72 GLY A O 1
ATOM 513 N N . ALA A 1 73 ? -3.797 18.780 -7.386 1.00 63.28 73 ALA A N 1
ATOM 514 C CA . ALA A 1 73 ? -5.055 18.725 -6.653 1.00 63.28 73 ALA A CA 1
ATOM 515 C C . ALA A 1 73 ? -5.393 17.271 -6.313 1.00 63.28 73 ALA A C 1
ATOM 517 O O . ALA A 1 73 ? -5.473 16.429 -7.209 1.00 63.28 73 ALA A O 1
ATOM 518 N N . SER A 1 74 ? -5.590 16.994 -5.023 1.00 67.81 74 SER A N 1
ATOM 519 C CA . SER A 1 74 ? -5.881 15.657 -4.504 1.00 67.81 74 SER A CA 1
ATOM 520 C C . SER A 1 74 ? -7.251 15.177 -4.982 1.00 67.81 74 SER A C 1
ATOM 522 O O . SER A 1 74 ? -8.260 15.852 -4.761 1.00 67.81 74 SER A O 1
ATOM 524 N N . LEU A 1 75 ? -7.322 13.974 -5.544 1.00 67.69 75 LEU A N 1
ATOM 525 C CA . LEU A 1 75 ? -8.580 13.333 -5.922 1.00 67.69 75 LEU A CA 1
ATOM 526 C C . LEU A 1 75 ? -9.475 13.086 -4.689 1.00 67.69 75 LEU A C 1
ATOM 528 O O . LEU A 1 75 ? -10.702 13.109 -4.803 1.00 67.69 75 LEU A O 1
ATOM 532 N N . TRP A 1 76 ? -8.899 13.031 -3.480 1.00 69.56 76 TRP A N 1
ATOM 533 C CA . TRP A 1 76 ? -9.665 13.030 -2.229 1.00 69.56 76 TRP A CA 1
ATOM 534 C C . TRP A 1 76 ? -10.627 14.230 -2.083 1.00 69.56 76 TRP A C 1
ATOM 536 O O . TRP A 1 76 ? -11.644 14.099 -1.404 1.00 69.56 76 TRP A O 1
ATOM 546 N N . GLN A 1 77 ? -10.375 15.387 -2.721 1.00 57.34 77 GLN A N 1
ATOM 547 C CA . GLN A 1 77 ? -11.282 16.549 -2.638 1.00 57.34 77 GLN A CA 1
ATOM 548 C C . GLN A 1 77 ? -12.592 16.293 -3.361 1.00 57.34 77 GLN A C 1
ATOM 550 O O . GLN A 1 77 ? -13.652 16.660 -2.858 1.00 57.34 77 GLN A O 1
ATOM 555 N N . VAL A 1 78 ? -12.518 15.664 -4.530 1.00 53.62 78 VAL A N 1
ATOM 556 C CA . VAL A 1 78 ? -13.617 15.696 -5.488 1.00 53.62 78 VAL A CA 1
ATOM 557 C C . VAL A 1 78 ? -14.644 14.618 -5.147 1.00 53.62 78 VAL A C 1
ATOM 559 O O . VAL A 1 78 ? -15.841 14.887 -5.224 1.00 53.62 78 VAL A O 1
ATOM 562 N N . ARG A 1 79 ? -14.222 13.390 -4.786 1.00 55.66 79 ARG A N 1
ATOM 563 C CA . ARG A 1 79 ? -15.169 12.277 -4.565 1.00 55.66 79 ARG A CA 1
ATOM 564 C C . ARG A 1 79 ? -14.558 11.020 -3.900 1.00 55.66 79 ARG A C 1
ATOM 566 O O . ARG A 1 79 ? -14.452 9.973 -4.528 1.00 55.66 79 ARG A O 1
ATOM 573 N N . VAL A 1 80 ? -14.186 11.033 -2.622 1.00 55.97 80 VAL A N 1
ATOM 574 C CA . VAL A 1 80 ? -13.686 9.790 -1.967 1.00 55.97 80 VAL A CA 1
ATOM 575 C C . VAL A 1 80 ? -14.659 8.605 -2.133 1.00 55.97 80 VAL A C 1
ATOM 577 O O . VAL A 1 80 ? -14.240 7.485 -2.438 1.00 55.97 80 VAL A O 1
ATOM 580 N N . ASP A 1 81 ? -15.962 8.881 -2.049 1.00 56.59 81 ASP A N 1
ATOM 581 C CA . ASP A 1 81 ? -17.018 7.879 -2.230 1.00 56.59 81 ASP A CA 1
ATOM 582 C C . ASP A 1 81 ? -17.227 7.463 -3.696 1.00 56.59 81 ASP A C 1
ATOM 584 O O . ASP A 1 81 ? -17.717 6.367 -3.953 1.00 56.59 81 ASP A O 1
ATOM 588 N N . GLN A 1 82 ? -16.823 8.285 -4.675 1.00 53.88 82 GLN A N 1
ATOM 589 C CA . GLN A 1 82 ? -17.003 7.975 -6.105 1.00 53.88 82 GLN A CA 1
ATOM 590 C C . GLN A 1 82 ? -15.716 7.498 -6.794 1.00 53.88 82 GLN A C 1
ATOM 592 O O . GLN A 1 82 ? -15.784 6.891 -7.857 1.00 53.88 82 GLN A O 1
ATOM 597 N N . LEU A 1 83 ? -14.545 7.689 -6.179 1.00 65.00 83 LEU A N 1
ATOM 598 C CA . LEU A 1 83 ? -13.261 7.196 -6.693 1.00 65.00 83 LEU A CA 1
ATOM 599 C C . LEU A 1 83 ? -13.046 5.706 -6.430 1.00 65.00 83 LEU A C 1
ATOM 601 O O . LEU A 1 83 ? -12.137 5.109 -6.994 1.00 65.00 83 LEU A O 1
ATOM 605 N N . GLY A 1 84 ? -13.892 5.087 -5.605 1.00 76.94 84 GLY A N 1
ATOM 606 C CA . GLY A 1 84 ? -13.858 3.655 -5.329 1.00 76.94 84 GLY A CA 1
ATOM 607 C C . GLY A 1 84 ? -12.968 3.244 -4.153 1.00 76.94 84 GLY A C 1
ATOM 608 O O . GLY A 1 84 ? -13.001 2.071 -3.778 1.00 76.94 84 GLY A O 1
ATOM 609 N N . VAL A 1 85 ? -12.247 4.172 -3.505 1.00 84.25 85 VAL A N 1
ATOM 610 C CA . VAL A 1 85 ? -11.510 3.880 -2.256 1.00 84.25 85 VAL A CA 1
ATOM 611 C C . VAL A 1 85 ? -12.461 3.349 -1.188 1.00 84.25 85 VAL A C 1
ATOM 613 O O . VAL A 1 85 ? -12.189 2.307 -0.597 1.00 84.25 85 VAL A O 1
ATOM 616 N N . ALA A 1 86 ? -13.608 4.010 -0.993 1.00 84.56 86 ALA A N 1
ATOM 617 C CA . ALA A 1 86 ? -14.647 3.554 -0.073 1.00 84.56 86 ALA A CA 1
ATOM 618 C C . ALA A 1 86 ? -15.106 2.119 -0.396 1.00 84.56 86 ALA A C 1
ATOM 620 O O . ALA A 1 86 ? -15.282 1.291 0.493 1.00 84.56 86 ALA A O 1
ATOM 621 N N . ASP A 1 87 ? -15.219 1.782 -1.679 1.00 86.50 87 ASP A N 1
ATOM 622 C CA . ASP A 1 87 ? -15.662 0.465 -2.137 1.00 86.50 87 ASP A CA 1
ATOM 623 C C . ASP A 1 87 ? -14.632 -0.634 -1.870 1.00 86.50 87 ASP A C 1
ATOM 625 O O . ASP A 1 87 ? -15.000 -1.752 -1.493 1.00 86.50 87 ASP A O 1
ATOM 629 N N . LEU A 1 88 ? -13.345 -0.321 -2.037 1.00 90.12 88 LEU A N 1
ATOM 630 C CA . LEU A 1 88 ? -12.261 -1.218 -1.641 1.00 90.12 88 LEU A CA 1
ATOM 631 C C . LEU A 1 88 ? -12.233 -1.377 -0.126 1.00 90.12 88 LEU A C 1
ATOM 633 O O . LEU A 1 88 ? -12.260 -2.505 0.358 1.00 90.12 88 LEU A O 1
ATOM 637 N N . ALA A 1 89 ? -12.268 -0.268 0.612 1.00 91.69 89 ALA A N 1
ATOM 638 C CA . ALA A 1 89 ? -12.192 -0.257 2.065 1.00 91.69 89 ALA A CA 1
ATOM 639 C C . ALA A 1 89 ? -13.378 -0.972 2.725 1.00 91.69 89 ALA A C 1
ATOM 641 O O . ALA A 1 89 ? -13.205 -1.622 3.748 1.00 91.69 89 ALA A O 1
ATOM 642 N N . VAL A 1 90 ? -14.588 -0.905 2.165 1.00 90.94 90 VAL A N 1
ATOM 643 C CA . VAL A 1 90 ? -15.758 -1.626 2.700 1.00 90.94 90 VAL A CA 1
ATOM 644 C C . VAL A 1 90 ? -15.618 -3.144 2.543 1.00 90.94 90 VAL A C 1
ATOM 646 O O . VAL A 1 90 ? -16.117 -3.891 3.382 1.00 90.94 90 VAL A O 1
ATOM 649 N N . THR A 1 91 ? -14.933 -3.608 1.495 1.00 92.88 91 THR A N 1
ATOM 650 C CA . THR A 1 91 ? -14.853 -5.035 1.131 1.00 92.88 91 THR A CA 1
ATOM 651 C C . THR A 1 91 ? -13.556 -5.728 1.550 1.00 92.88 91 THR A C 1
ATOM 653 O O . THR A 1 91 ? -13.474 -6.952 1.449 1.00 92.88 91 THR A O 1
ATOM 656 N N . ASN A 1 92 ? -12.569 -4.967 2.022 1.00 96.00 92 ASN A N 1
ATOM 657 C CA . ASN A 1 92 ? -11.255 -5.455 2.429 1.00 96.00 92 ASN A CA 1
ATOM 658 C C . ASN A 1 92 ? -10.927 -4.972 3.841 1.00 96.00 92 ASN A C 1
ATOM 660 O O . ASN A 1 92 ? -11.453 -3.960 4.307 1.00 96.00 92 ASN A O 1
ATOM 664 N N . ASP A 1 93 ? -10.055 -5.709 4.513 1.00 97.31 93 ASP A N 1
ATOM 665 C CA . ASP A 1 93 ? -9.623 -5.391 5.868 1.00 97.31 93 ASP A CA 1
ATOM 666 C C . ASP A 1 93 ? -8.462 -4.398 5.853 1.00 97.31 93 ASP A C 1
ATOM 668 O O . ASP A 1 93 ? -8.389 -3.523 6.716 1.00 97.31 93 ASP A O 1
ATOM 672 N N . ILE A 1 94 ? -7.586 -4.512 4.850 1.00 98.12 94 ILE A N 1
ATOM 673 C CA . ILE A 1 94 ? -6.401 -3.672 4.687 1.00 98.12 94 ILE A CA 1
ATOM 674 C C . ILE A 1 94 ? -6.273 -3.258 3.222 1.00 98.12 94 ILE A C 1
ATOM 676 O O . ILE A 1 94 ? -6.153 -4.103 2.339 1.00 98.12 94 ILE A O 1
ATOM 680 N N . VAL A 1 95 ? -6.291 -1.954 2.952 1.00 97.75 95 VAL A N 1
ATOM 681 C CA . VAL A 1 95 ? -6.119 -1.397 1.603 1.00 97.75 95 VAL A CA 1
ATOM 682 C C . VAL A 1 95 ? -4.864 -0.540 1.568 1.00 97.75 95 VAL A C 1
ATOM 684 O O . VAL A 1 95 ? -4.823 0.490 2.234 1.00 97.75 95 VAL A O 1
ATOM 687 N N . ALA A 1 96 ? -3.865 -0.943 0.790 1.00 98.12 96 ALA A N 1
ATOM 688 C CA . ALA A 1 96 ? -2.693 -0.138 0.472 1.00 98.12 96 ALA A CA 1
ATOM 689 C C . ALA A 1 96 ? -2.991 0.785 -0.713 1.00 98.12 96 ALA A C 1
ATOM 691 O O . ALA A 1 96 ? -3.551 0.355 -1.721 1.00 98.12 96 ALA A O 1
ATOM 692 N N . LEU A 1 97 ? -2.624 2.054 -0.586 1.00 94.94 97 LEU A N 1
ATOM 693 C CA . LEU A 1 97 ? -2.818 3.064 -1.616 1.00 94.94 97 LEU A CA 1
ATOM 694 C C . LEU A 1 97 ? -1.469 3.683 -1.964 1.00 94.94 97 LEU A C 1
ATOM 696 O O . LEU A 1 97 ? -0.771 4.195 -1.082 1.00 94.94 97 LEU A O 1
ATOM 700 N N . GLN A 1 98 ? -1.133 3.637 -3.248 1.00 94.06 98 GLN A N 1
ATOM 701 C CA . GLN A 1 98 ? -0.006 4.354 -3.828 1.00 94.06 98 GLN A CA 1
ATOM 702 C C . GLN A 1 98 ? -0.521 5.584 -4.558 1.00 94.06 98 GLN A C 1
ATOM 704 O O . GLN A 1 98 ? -1.685 5.666 -4.953 1.00 94.06 98 GLN A O 1
ATOM 709 N N . GLU A 1 99 ? 0.356 6.565 -4.675 1.00 89.81 99 GLU A N 1
ATOM 710 C CA . GLU A 1 99 ? 0.012 7.903 -5.115 1.00 89.81 99 GLU A CA 1
ATOM 711 C C . GLU A 1 99 ? -1.205 8.500 -4.419 1.00 89.81 99 GLU A C 1
ATOM 713 O O . GLU A 1 99 ? -2.114 9.040 -5.040 1.00 89.81 99 GLU A O 1
ATOM 718 N N . ALA A 1 100 ? -1.234 8.401 -3.094 1.00 87.88 100 ALA A N 1
ATOM 719 C CA . ALA A 1 100 ? -2.409 8.640 -2.276 1.00 87.88 100 ALA A CA 1
ATOM 720 C C . ALA A 1 100 ? -2.872 10.114 -2.209 1.00 87.88 100 ALA A C 1
ATOM 722 O O . ALA A 1 100 ? -3.605 10.467 -1.295 1.00 87.88 100 ALA A O 1
ATOM 723 N N . GLY A 1 101 ? -2.481 11.006 -3.121 1.00 83.06 101 GLY A N 1
ATOM 724 C CA . GLY A 1 101 ? -2.855 12.425 -3.088 1.00 83.06 101 GLY A CA 1
ATOM 725 C C . GLY A 1 101 ? -2.160 13.205 -1.965 1.00 83.06 101 GLY A C 1
ATOM 726 O O . GLY A 1 101 ? -1.085 12.820 -1.531 1.00 83.06 101 GLY A O 1
ATOM 727 N N . ALA A 1 102 ? -2.730 14.320 -1.493 1.00 76.12 102 ALA A N 1
ATOM 728 C CA . ALA A 1 102 ? -2.051 15.264 -0.580 1.00 76.12 102 ALA A CA 1
ATOM 729 C C . ALA A 1 102 ? -2.715 15.420 0.807 1.00 76.12 102 ALA A C 1
ATOM 731 O O . ALA A 1 102 ? -3.946 15.441 0.905 1.00 76.12 102 ALA A O 1
ATOM 732 N N . THR A 1 103 ? -1.908 15.653 1.860 1.00 70.12 103 THR A N 1
ATOM 733 C CA . THR A 1 103 ? -2.385 15.811 3.258 1.00 70.12 103 THR A CA 1
ATOM 734 C C . THR A 1 103 ? -3.308 16.994 3.466 1.00 70.12 103 THR A C 1
ATOM 736 O O . THR A 1 103 ? -4.239 16.887 4.258 1.00 70.12 103 THR A O 1
ATOM 739 N N . LYS A 1 104 ? -3.093 18.109 2.756 1.00 67.19 104 LYS A N 1
ATOM 740 C CA . LYS A 1 104 ? -3.903 19.324 2.923 1.00 67.19 104 LYS A CA 1
ATOM 741 C C . LYS A 1 104 ? -5.400 19.021 2.817 1.00 67.19 104 LYS A C 1
ATOM 743 O O . LYS A 1 104 ? -6.207 19.589 3.530 1.00 67.19 104 LYS A O 1
ATOM 748 N N . VAL A 1 105 ? -5.763 18.082 1.956 1.00 66.00 105 VAL A N 1
ATOM 749 C CA . VAL A 1 105 ? -7.154 17.717 1.686 1.00 66.00 105 VAL A CA 1
ATOM 750 C C . VAL A 1 105 ? -7.742 16.827 2.770 1.00 66.00 105 VAL A C 1
ATOM 752 O O . VAL A 1 105 ? -8.926 16.933 3.084 1.00 66.00 105 VAL A O 1
ATOM 755 N N . ILE A 1 106 ? -6.907 15.963 3.340 1.00 71.75 106 ILE A N 1
ATOM 756 C CA . ILE A 1 106 ? -7.248 15.178 4.522 1.00 71.75 106 ILE A CA 1
ATOM 757 C C . ILE A 1 106 ? -7.491 16.133 5.700 1.00 71.75 106 ILE A C 1
ATOM 759 O O . ILE A 1 106 ? -8.504 16.014 6.382 1.00 71.75 106 ILE A O 1
ATOM 763 N N . ASP A 1 107 ? -6.617 17.130 5.870 1.00 70.31 107 ASP A N 1
ATOM 764 C CA . ASP A 1 107 ? -6.735 18.164 6.902 1.00 70.31 107 ASP A CA 1
ATOM 765 C C . ASP A 1 107 ? -7.987 19.044 6.690 1.00 70.31 107 ASP A C 1
ATOM 767 O O . ASP A 1 107 ? -8.731 19.279 7.638 1.00 70.31 107 ASP A O 1
ATOM 771 N N . ASP A 1 108 ? -8.275 19.471 5.455 1.00 67.06 108 ASP A N 1
ATOM 772 C CA . ASP A 1 108 ? -9.441 20.309 5.126 1.00 67.06 108 ASP A CA 1
ATOM 773 C C . ASP A 1 108 ? -10.784 19.564 5.338 1.00 67.06 108 ASP A C 1
ATOM 775 O O . ASP A 1 108 ? -11.817 20.194 5.562 1.00 67.06 108 ASP A O 1
ATOM 779 N N . ARG A 1 109 ? -10.797 18.221 5.283 1.00 63.44 109 ARG A N 1
ATOM 780 C CA . ARG A 1 109 ? -11.992 17.387 5.533 1.00 63.44 109 ARG A CA 1
ATOM 781 C C . ARG A 1 109 ? -12.170 16.965 6.996 1.00 63.44 109 ARG A C 1
ATOM 783 O O . ARG A 1 109 ? -13.230 16.425 7.327 1.00 63.44 109 ARG A O 1
ATOM 790 N N . ALA A 1 110 ? -11.199 17.234 7.871 1.00 56.69 110 ALA A N 1
ATOM 791 C CA . ALA A 1 110 ? -11.144 16.774 9.266 1.00 56.69 110 ALA A CA 1
ATOM 792 C C . ALA A 1 110 ? -12.208 17.376 10.222 1.00 56.69 110 ALA A C 1
ATOM 794 O O . ALA A 1 110 ? -11.995 17.433 11.428 1.00 56.69 110 ALA A O 1
ATOM 795 N N . GLY A 1 111 ? -13.360 17.824 9.712 1.00 45.56 111 GLY A N 1
ATOM 796 C CA . GLY A 1 111 ? -14.439 18.430 10.502 1.00 45.56 111 GLY A CA 1
ATOM 797 C C . GLY A 1 111 ? -15.861 17.971 10.161 1.00 45.56 111 GLY A C 1
ATOM 798 O O . GLY A 1 111 ? -16.789 18.369 10.853 1.00 45.56 111 GLY A O 1
ATOM 799 N N . THR A 1 112 ? -16.072 17.145 9.126 1.00 54.47 112 THR A N 1
ATOM 800 C CA . THR A 1 112 ? -17.437 16.733 8.705 1.00 54.47 112 THR A CA 1
ATOM 801 C C . THR A 1 112 ? -17.686 15.223 8.729 1.00 54.47 112 THR A C 1
ATOM 803 O O . THR A 1 112 ? -18.833 14.794 8.786 1.00 54.47 112 THR A O 1
ATOM 806 N N . SER A 1 113 ? -16.638 14.396 8.686 1.00 60.97 113 SER A N 1
ATOM 807 C CA . SER A 1 113 ? -16.746 12.918 8.722 1.00 60.97 113 SER A CA 1
ATOM 808 C C . SER A 1 113 ? -15.437 12.205 9.106 1.00 60.97 113 SER A C 1
ATOM 810 O O . SER A 1 113 ? -15.361 10.973 9.065 1.00 60.97 113 SER A O 1
ATOM 812 N N . TRP A 1 114 ? -14.403 12.986 9.438 1.00 74.12 114 TRP A N 1
ATOM 813 C CA . TRP A 1 114 ? -13.034 12.539 9.671 1.00 74.12 114 TRP A CA 1
ATOM 814 C C . TRP A 1 114 ? -12.515 13.126 10.980 1.00 74.12 114 TRP A C 1
ATOM 816 O O . TRP A 1 114 ? -12.601 14.336 11.173 1.00 74.12 114 TRP A O 1
ATOM 826 N N . GLY A 1 115 ? -11.948 12.287 11.844 1.00 80.31 115 GLY A N 1
ATOM 827 C CA . GLY A 1 115 ? -11.172 12.723 13.006 1.00 80.31 115 GLY A CA 1
ATOM 828 C C . GLY A 1 115 ? -9.694 12.460 12.751 1.00 80.31 115 GLY A C 1
ATOM 829 O O . GLY A 1 115 ? -9.275 11.309 12.815 1.00 80.31 115 GLY A O 1
ATOM 830 N N . CYS A 1 116 ? -8.909 13.491 12.422 1.00 86.56 116 CYS A N 1
ATOM 831 C CA . CYS A 1 116 ? -7.499 13.337 12.050 1.00 86.56 116 CYS A CA 1
ATOM 832 C C . CYS A 1 116 ? -6.536 13.842 13.125 1.00 86.56 116 CYS A C 1
ATOM 834 O O . CYS A 1 116 ? -6.634 14.976 13.588 1.00 86.56 116 CYS A O 1
ATOM 836 N N . VAL A 1 117 ? -5.519 13.036 13.421 1.00 91.12 117 VAL A N 1
ATOM 837 C CA . VAL A 1 117 ? -4.373 13.406 14.253 1.00 91.12 117 VAL A CA 1
ATOM 838 C C . VAL A 1 117 ? -3.153 13.623 13.362 1.00 91.12 117 VAL A C 1
ATOM 840 O O . VAL A 1 117 ? -2.767 12.752 12.574 1.00 91.12 117 VAL A O 1
ATOM 843 N N . LYS A 1 118 ? -2.524 14.794 13.500 1.00 91.44 118 LYS A N 1
ATOM 844 C CA . LYS A 1 118 ? -1.260 15.115 12.828 1.00 91.44 118 LYS A CA 1
ATOM 845 C C . LYS A 1 118 ? -0.106 14.387 13.509 1.00 91.44 118 LYS A C 1
ATOM 847 O O . LYS A 1 118 ? 0.016 14.419 14.728 1.00 91.44 118 LYS A O 1
ATOM 852 N N . GLN A 1 119 ? 0.745 13.747 12.717 1.00 92.81 119 GLN A N 1
ATOM 853 C CA . GLN A 1 119 ? 1.952 13.066 13.174 1.00 92.81 119 GLN A CA 1
ATOM 854 C C . GLN A 1 119 ? 3.140 13.412 12.274 1.00 92.81 119 GLN A C 1
ATOM 856 O O . GLN A 1 119 ? 2.983 13.964 11.181 1.00 92.81 119 GLN A O 1
ATOM 861 N N . VAL A 1 120 ? 4.333 13.057 12.745 1.00 91.12 120 VAL A N 1
ATOM 862 C CA . VAL A 1 120 ? 5.565 13.069 11.958 1.00 91.12 120 VAL A CA 1
ATOM 863 C C . VAL A 1 120 ? 6.188 11.679 12.033 1.00 91.12 120 VAL A C 1
ATOM 865 O O . VAL A 1 120 ? 6.283 11.101 13.117 1.00 91.12 120 VAL A O 1
ATOM 868 N N . LYS A 1 121 ? 6.598 11.128 10.889 1.00 91.56 121 LYS A N 1
ATOM 869 C CA . LYS A 1 121 ? 7.272 9.825 10.784 1.00 91.56 121 LYS A CA 1
ATOM 870 C C . LYS A 1 121 ? 8.530 9.988 9.951 1.00 91.56 121 LYS A C 1
ATOM 872 O O . LYS A 1 121 ? 8.435 10.347 8.785 1.00 91.56 121 LYS A O 1
ATOM 877 N N . MET A 1 122 ? 9.699 9.765 10.555 1.00 89.19 122 MET A N 1
ATOM 878 C CA . MET A 1 122 ? 10.998 9.932 9.886 1.00 89.19 122 MET A CA 1
ATOM 879 C C . MET A 1 122 ? 11.099 11.264 9.120 1.00 89.19 122 MET A C 1
ATOM 881 O O . MET A 1 122 ? 11.400 11.289 7.932 1.00 89.19 122 MET A O 1
ATOM 885 N N . LEU A 1 123 ? 10.786 12.369 9.812 1.00 86.31 123 LEU A N 1
ATOM 886 C CA . LEU A 1 123 ? 10.775 13.744 9.281 1.00 86.31 123 LEU A CA 1
ATOM 887 C C . LEU A 1 123 ? 9.730 14.031 8.186 1.00 86.31 123 LEU A C 1
ATOM 889 O O . LEU A 1 123 ? 9.726 15.118 7.614 1.00 86.31 123 LEU A O 1
ATOM 893 N N . ARG A 1 124 ? 8.807 13.103 7.915 1.00 87.00 124 ARG A N 1
ATOM 894 C CA . ARG A 1 124 ? 7.693 13.305 6.982 1.00 87.00 124 ARG A CA 1
ATOM 895 C C . ARG A 1 124 ? 6.392 13.618 7.694 1.00 87.00 124 ARG A C 1
ATOM 897 O O . ARG A 1 124 ? 6.097 13.043 8.745 1.00 87.00 124 ARG A O 1
ATOM 904 N N . LEU A 1 125 ? 5.594 14.502 7.096 1.00 88.56 125 LEU A N 1
ATOM 905 C CA . LEU A 1 125 ? 4.239 14.775 7.561 1.00 88.56 125 LEU A CA 1
ATOM 906 C C . LEU A 1 125 ? 3.381 13.525 7.391 1.00 88.56 125 LEU A C 1
ATOM 908 O O . LEU A 1 125 ? 3.389 12.875 6.348 1.00 88.56 125 LEU A O 1
ATOM 912 N N . ALA A 1 126 ? 2.632 13.191 8.431 1.00 91.81 126 ALA A N 1
ATOM 913 C CA . ALA A 1 126 ? 1.851 11.970 8.469 1.00 91.81 126 ALA A CA 1
ATOM 914 C C . ALA A 1 126 ? 0.513 12.209 9.176 1.00 91.81 126 ALA A C 1
ATOM 916 O O . ALA A 1 126 ? 0.377 13.158 9.957 1.00 91.81 126 ALA A O 1
ATOM 917 N N . ARG A 1 127 ? -0.494 11.381 8.895 1.00 92.25 127 ARG A N 1
ATOM 918 C CA . ARG A 1 127 ? -1.829 11.474 9.504 1.00 92.25 127 ARG A CA 1
ATOM 919 C C . ARG A 1 127 ? -2.325 10.105 9.935 1.00 92.25 127 ARG A C 1
ATOM 921 O O . ARG A 1 127 ? -2.093 9.118 9.240 1.00 92.25 127 ARG A O 1
ATOM 928 N N . VAL A 1 128 ? -3.049 10.085 11.048 1.00 94.69 128 VAL A N 1
ATOM 929 C CA . VAL A 1 128 ? -3.950 8.986 11.402 1.00 94.69 128 VAL A CA 1
ATOM 930 C C . VAL A 1 128 ? -5.349 9.566 11.457 1.00 94.69 128 VAL A C 1
ATOM 932 O O . VAL A 1 128 ? -5.570 10.507 12.215 1.00 94.69 128 VAL A O 1
ATOM 935 N N . CYS A 1 129 ? -6.268 9.054 10.647 1.00 91.00 129 CYS A N 1
ATOM 936 C CA . CYS A 1 129 ? -7.627 9.572 10.593 1.00 91.00 129 CYS A CA 1
ATOM 937 C C . CYS A 1 129 ? -8.657 8.479 10.805 1.00 91.00 129 CYS A C 1
ATOM 939 O O . CYS A 1 129 ? -8.670 7.485 10.083 1.00 91.00 129 CYS A O 1
ATOM 941 N N . GLU A 1 130 ? -9.568 8.696 11.738 1.00 91.44 130 GLU A N 1
ATOM 942 C CA . GLU A 1 130 ? -10.799 7.927 11.820 1.00 91.44 130 GLU A CA 1
ATOM 943 C C . GLU A 1 130 ? -11.752 8.396 10.725 1.00 91.44 130 GLU A C 1
ATOM 945 O O . GLU A 1 130 ? -11.981 9.593 10.561 1.00 91.44 130 GLU A O 1
ATOM 950 N N . TRP A 1 131 ? -12.311 7.453 9.974 1.00 87.06 131 TRP A N 1
ATOM 951 C CA . TRP A 1 131 ? -13.206 7.715 8.857 1.00 87.06 131 TRP A CA 1
ATOM 952 C C . TRP A 1 131 ? -14.424 6.800 8.946 1.00 87.06 131 TRP A C 1
ATOM 954 O O . TRP A 1 131 ? -14.292 5.580 9.036 1.00 87.06 131 TRP A O 1
ATOM 964 N N . THR A 1 132 ? -15.628 7.370 8.899 1.00 87.50 132 THR A N 1
ATOM 965 C CA . THR A 1 132 ? -16.860 6.582 8.753 1.00 87.50 132 THR A CA 1
ATOM 966 C C . THR A 1 132 ? -17.350 6.638 7.312 1.00 87.50 132 THR A C 1
ATOM 968 O O . THR A 1 132 ? -17.707 7.700 6.808 1.00 87.50 132 THR A O 1
ATOM 971 N N . ILE A 1 133 ? -17.396 5.479 6.654 1.00 85.50 133 ILE A N 1
ATOM 972 C CA . ILE A 1 133 ? -17.946 5.321 5.306 1.00 85.50 133 ILE A CA 1
ATOM 973 C C . ILE A 1 133 ? -19.422 4.955 5.428 1.00 85.50 133 ILE A C 1
ATOM 975 O O . ILE A 1 133 ? -19.746 3.915 6.000 1.00 85.50 133 ILE A O 1
ATOM 979 N N . SER A 1 134 ? -20.307 5.762 4.850 1.00 85.38 134 SER A N 1
ATOM 980 C CA . SER A 1 134 ? -21.741 5.456 4.779 1.00 85.38 134 SER A CA 1
ATOM 981 C C . SER A 1 134 ? -22.066 4.861 3.411 1.00 85.38 134 SER A C 1
ATOM 983 O O . SER A 1 134 ? -21.955 5.546 2.396 1.00 85.38 134 SER A O 1
ATOM 985 N N . LYS A 1 135 ? -22.446 3.580 3.350 1.00 82.19 135 LYS A N 1
ATOM 986 C CA . LYS A 1 135 ? -22.752 2.893 2.087 1.00 82.19 135 LYS A CA 1
ATOM 987 C C . LYS A 1 135 ? -23.897 1.898 2.242 1.00 82.19 135 LYS A C 1
ATOM 989 O O . LYS A 1 135 ? -23.865 1.039 3.117 1.00 82.19 135 LYS A O 1
ATOM 994 N N . GLY A 1 136 ? -24.899 1.991 1.362 1.00 84.19 136 GLY A N 1
ATOM 995 C CA . GLY A 1 136 ? -26.039 1.063 1.345 1.00 84.19 136 GLY A CA 1
ATOM 996 C C . GLY A 1 136 ? -26.816 1.030 2.667 1.00 84.19 136 GLY A C 1
ATOM 997 O O . GLY A 1 136 ? -27.186 -0.044 3.128 1.00 84.19 136 GLY A O 1
ATOM 998 N N . GLY A 1 137 ? -26.975 2.187 3.320 1.00 86.75 137 GLY A N 1
ATOM 999 C CA . GLY A 1 137 ? -27.635 2.304 4.627 1.00 86.75 137 GLY A CA 1
ATOM 1000 C C . GLY A 1 137 ? -26.825 1.772 5.816 1.00 86.75 137 GLY A C 1
ATOM 1001 O O . GLY A 1 137 ? -27.351 1.715 6.923 1.00 86.75 137 GLY A O 1
ATOM 1002 N N . LYS A 1 138 ? -25.560 1.375 5.616 1.00 89.62 138 LYS A N 1
ATOM 1003 C CA . LYS A 1 138 ? -24.662 0.895 6.675 1.00 89.62 138 LYS A CA 1
ATOM 1004 C C . LYS A 1 138 ? -23.454 1.809 6.835 1.00 89.62 138 LYS A C 1
ATOM 1006 O O . LYS A 1 138 ? -22.912 2.313 5.852 1.00 89.62 138 LYS A O 1
ATOM 1011 N N . ASN A 1 139 ? -23.002 1.943 8.078 1.00 90.31 139 ASN A N 1
ATOM 1012 C CA . ASN A 1 139 ? -21.806 2.699 8.428 1.00 90.31 139 ASN A CA 1
ATOM 1013 C C . ASN A 1 139 ? -20.637 1.749 8.685 1.00 90.31 139 ASN A C 1
ATOM 1015 O O . ASN A 1 139 ? -20.746 0.803 9.465 1.00 90.31 139 ASN A O 1
ATOM 1019 N N . TYR A 1 140 ? -19.503 2.028 8.053 1.00 91.25 140 TYR A N 1
ATOM 1020 C CA . TYR A 1 140 ? -18.274 1.257 8.167 1.00 91.25 140 TYR A CA 1
ATOM 1021 C C . TYR A 1 140 ? -17.183 2.148 8.752 1.00 91.25 140 TYR A C 1
ATOM 1023 O O . TYR A 1 140 ? -16.734 3.093 8.105 1.00 91.25 140 TYR A O 1
ATOM 1031 N N . LYS A 1 141 ? -16.742 1.843 9.974 1.00 93.00 141 LYS A N 1
ATOM 1032 C CA . LYS A 1 141 ? -15.611 2.537 10.605 1.00 93.00 141 LYS A CA 1
ATOM 1033 C C . LYS A 1 141 ? -14.302 2.104 9.958 1.00 93.00 141 LYS A C 1
ATOM 1035 O O . LYS A 1 141 ? -14.090 0.906 9.770 1.00 93.00 141 LYS A O 1
ATOM 1040 N N . ARG A 1 142 ? -13.431 3.049 9.634 1.00 93.62 142 ARG A N 1
ATOM 1041 C CA . ARG A 1 142 ? -12.110 2.837 9.038 1.00 93.62 142 ARG A CA 1
ATOM 1042 C C . ARG A 1 142 ? -11.077 3.746 9.681 1.00 93.62 142 ARG A C 1
ATOM 1044 O O . ARG A 1 142 ? -11.424 4.780 10.244 1.00 93.62 142 ARG A O 1
ATOM 1051 N N . VAL A 1 143 ? -9.815 3.351 9.569 1.00 95.31 143 VAL A N 1
ATOM 1052 C CA . VAL A 1 143 ? -8.675 4.171 9.982 1.00 95.31 143 VAL A CA 1
ATOM 1053 C C . VAL A 1 143 ? -7.745 4.351 8.791 1.00 95.31 143 VAL A C 1
ATOM 1055 O O . VAL A 1 143 ? -7.302 3.368 8.200 1.00 95.31 143 VAL A O 1
ATOM 1058 N N . LEU A 1 144 ? -7.474 5.599 8.420 1.00 94.38 144 LEU A N 1
ATOM 1059 C CA . LEU A 1 144 ? -6.458 5.959 7.440 1.00 94.38 144 LEU A CA 1
ATOM 1060 C C . LEU A 1 144 ? -5.126 6.181 8.158 1.00 94.38 144 LEU A C 1
ATOM 1062 O O . LEU A 1 144 ? -5.053 7.014 9.056 1.00 94.38 144 LEU A O 1
ATOM 1066 N N . TYR A 1 145 ? -4.071 5.520 7.697 1.00 96.50 145 TYR A N 1
ATOM 1067 C CA . TYR A 1 145 ? -2.684 5.871 7.989 1.00 96.50 145 TYR A CA 1
ATOM 1068 C C . TYR A 1 145 ? -2.081 6.461 6.723 1.00 96.50 145 TYR A C 1
ATOM 1070 O O . TYR A 1 145 ? -2.085 5.804 5.689 1.00 96.50 145 TYR A O 1
ATOM 1078 N N . PHE A 1 146 ? -1.587 7.690 6.780 1.00 93.94 146 PHE A N 1
ATOM 1079 C CA . PHE A 1 146 ? -1.086 8.417 5.614 1.00 93.94 146 PHE A CA 1
ATOM 1080 C C . PHE A 1 146 ? 0.304 8.980 5.896 1.00 93.94 146 PHE A C 1
ATOM 1082 O O . PHE A 1 146 ? 0.541 9.496 6.992 1.00 93.94 146 PHE A O 1
ATOM 1089 N N . VAL A 1 147 ? 1.189 8.966 4.898 1.00 92.81 147 VAL A N 1
ATOM 1090 C CA . VAL A 1 147 ? 2.484 9.654 4.951 1.00 92.81 147 VAL A CA 1
ATOM 1091 C C . VAL A 1 147 ? 2.786 10.399 3.652 1.00 92.81 147 VAL A C 1
ATOM 1093 O O . VAL A 1 147 ? 2.546 9.893 2.553 1.00 92.81 147 VAL A O 1
ATOM 1096 N N . GLU A 1 148 ? 3.342 11.604 3.783 1.00 88.25 148 GLU A N 1
ATOM 1097 C CA . GLU A 1 148 ? 3.965 12.310 2.666 1.00 88.25 148 GLU A CA 1
ATOM 1098 C C . GLU A 1 148 ? 5.316 11.675 2.357 1.00 88.25 148 GLU A C 1
ATOM 1100 O O . GLU A 1 148 ? 6.291 11.882 3.076 1.00 88.25 148 GLU A O 1
ATOM 1105 N N . ALA A 1 149 ? 5.358 10.833 1.329 1.00 85.50 149 ALA A N 1
ATOM 1106 C CA . ALA A 1 149 ? 6.551 10.056 1.016 1.00 85.50 149 ALA A CA 1
ATOM 1107 C C . ALA A 1 149 ? 7.624 10.899 0.312 1.00 85.50 149 ALA A C 1
ATOM 1109 O O . ALA A 1 149 ? 8.817 10.640 0.500 1.00 85.50 149 ALA A O 1
ATOM 1110 N N . ASP A 1 150 ? 7.192 11.900 -0.464 1.00 74.56 150 ASP A N 1
ATOM 1111 C CA . ASP A 1 150 ? 8.082 12.753 -1.250 1.00 74.56 150 ASP A CA 1
ATOM 1112 C C . ASP A 1 150 ? 8.883 13.726 -0.376 1.00 74.56 150 ASP A C 1
ATOM 1114 O O . ASP A 1 150 ? 8.454 14.139 0.707 1.00 74.56 150 ASP A O 1
ATOM 1118 N N . ASP A 1 151 ? 10.062 14.103 -0.862 1.00 61.56 151 ASP A N 1
ATOM 1119 C CA . ASP A 1 151 ? 10.898 15.095 -0.207 1.00 61.56 151 ASP A CA 1
ATOM 1120 C C . ASP A 1 151 ? 10.523 16.498 -0.683 1.00 61.56 151 ASP A C 1
ATOM 1122 O O . ASP A 1 151 ? 10.778 16.881 -1.824 1.00 61.56 151 ASP A O 1
ATOM 1126 N N . LEU A 1 152 ? 9.954 17.305 0.217 1.00 52.03 152 LEU A N 1
ATOM 1127 C CA . LEU A 1 152 ? 9.648 18.715 -0.053 1.00 52.03 152 LEU A CA 1
ATOM 1128 C C . LEU A 1 152 ? 10.881 19.502 -0.538 1.00 52.03 152 LEU A C 1
ATOM 1130 O O . LEU A 1 152 ? 10.721 20.525 -1.199 1.00 52.03 152 LEU A O 1
ATOM 1134 N N . ALA A 1 153 ? 12.095 19.037 -0.218 1.00 42.25 153 ALA A N 1
ATOM 1135 C CA . ALA A 1 153 ? 13.347 19.701 -0.566 1.00 42.25 153 ALA A CA 1
ATOM 1136 C C . ALA A 1 153 ?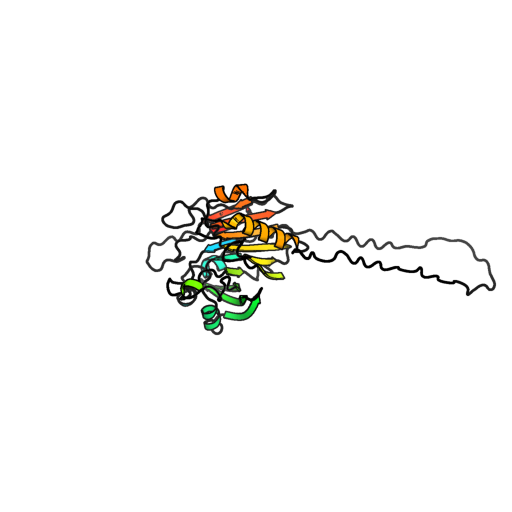 13.722 19.626 -2.061 1.00 42.25 153 ALA A C 1
ATOM 1138 O O . ALA A 1 153 ? 14.475 20.478 -2.527 1.00 42.25 153 ALA A O 1
ATOM 1139 N N . THR A 1 154 ? 13.222 18.645 -2.821 1.00 42.28 154 THR A N 1
ATOM 1140 C CA . THR A 1 154 ? 13.593 18.447 -4.241 1.00 42.28 154 THR A CA 1
ATOM 1141 C C . THR A 1 154 ? 12.435 18.661 -5.217 1.00 42.28 154 THR A C 1
ATOM 1143 O O . THR A 1 154 ? 12.652 18.744 -6.425 1.00 42.28 154 THR A O 1
ATOM 1146 N N . GLY A 1 155 ? 11.207 18.798 -4.714 1.00 42.47 155 GLY A N 1
ATOM 1147 C CA . GLY A 1 155 ? 9.999 18.906 -5.522 1.00 42.47 155 GLY A CA 1
ATOM 1148 C C . GLY A 1 155 ? 9.495 20.336 -5.718 1.00 42.47 155 GLY A C 1
ATOM 1149 O O . GLY A 1 155 ? 8.629 20.802 -4.978 1.00 42.47 155 GLY A O 1
ATOM 1150 N N . THR A 1 156 ? 9.963 21.034 -6.753 1.00 36.78 156 THR A N 1
ATOM 1151 C CA . THR A 1 156 ? 9.347 22.293 -7.200 1.00 36.78 156 THR A CA 1
ATOM 1152 C C . THR A 1 156 ? 8.133 22.008 -8.087 1.00 36.78 156 THR A C 1
ATOM 1154 O O . THR A 1 156 ? 8.236 21.786 -9.289 1.00 36.78 156 THR A O 1
ATOM 1157 N N . GLY A 1 157 ? 6.941 22.036 -7.490 1.00 45.44 157 GLY A N 1
ATOM 1158 C CA . GLY A 1 157 ? 5.681 22.170 -8.222 1.00 45.44 157 GLY A CA 1
ATOM 1159 C C . GLY A 1 157 ? 4.553 21.252 -7.741 1.00 45.44 157 GLY A C 1
ATOM 1160 O O . GLY A 1 157 ? 4.768 20.340 -6.947 1.00 45.44 157 GLY A O 1
ATOM 1161 N N . PRO A 1 158 ? 3.319 21.460 -8.228 1.00 42.81 158 PRO A N 1
ATOM 1162 C CA . PRO A 1 158 ? 2.155 20.694 -7.785 1.00 42.81 158 PRO A CA 1
ATOM 1163 C C . PRO A 1 158 ? 2.231 19.185 -8.094 1.00 42.81 158 PRO A C 1
ATOM 1165 O O . PRO A 1 158 ? 1.593 18.383 -7.417 1.00 42.81 158 PRO A O 1
ATOM 1168 N N . ALA A 1 159 ? 3.054 18.780 -9.069 1.00 47.66 159 ALA A N 1
ATOM 1169 C CA . ALA A 1 159 ? 3.324 17.377 -9.383 1.00 47.66 159 ALA A CA 1
ATOM 1170 C C . ALA A 1 159 ? 4.146 16.639 -8.299 1.00 47.66 159 ALA A C 1
ATOM 1172 O O . ALA A 1 159 ? 4.076 15.414 -8.229 1.00 47.66 159 ALA A O 1
ATOM 1173 N N . ALA A 1 160 ? 4.846 17.358 -7.411 1.00 51.84 160 ALA A N 1
ATOM 1174 C CA . ALA A 1 160 ? 5.696 16.813 -6.340 1.00 51.84 160 ALA A CA 1
ATOM 1175 C C . ALA A 1 160 ? 4.926 16.331 -5.090 1.00 51.84 160 ALA A C 1
ATOM 1177 O O . ALA A 1 160 ? 5.430 16.316 -3.972 1.00 51.84 160 ALA A O 1
ATOM 1178 N N .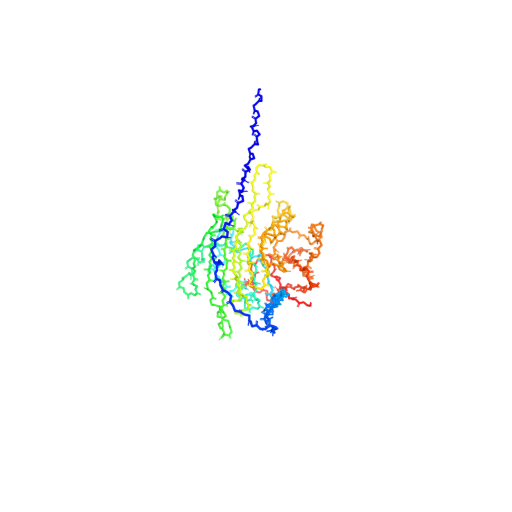 ARG A 1 161 ? 3.641 16.002 -5.246 1.00 58.09 161 ARG A N 1
ATOM 1179 C CA . ARG A 1 161 ? 2.794 15.438 -4.175 1.00 58.09 161 ARG A CA 1
ATOM 1180 C C . ARG A 1 161 ? 2.148 14.122 -4.578 1.00 58.09 161 ARG A C 1
ATOM 1182 O O . ARG A 1 161 ? 1.255 13.630 -3.891 1.00 58.09 161 ARG A O 1
ATOM 1189 N N . LYS A 1 162 ? 2.584 13.563 -5.708 1.00 65.06 162 LYS A N 1
ATOM 1190 C CA . LYS A 1 162 ? 2.035 12.328 -6.252 1.00 65.06 162 LYS A CA 1
ATOM 1191 C C . LYS A 1 162 ? 2.562 11.099 -5.548 1.00 65.06 162 LYS A C 1
ATOM 1193 O O . LYS A 1 162 ? 1.871 10.115 -5.565 1.00 65.06 162 LYS A O 1
ATOM 1198 N N . ALA A 1 163 ? 3.720 11.112 -4.897 1.00 80.88 163 ALA A N 1
ATOM 1199 C CA . ALA A 1 163 ? 4.347 9.879 -4.412 1.00 80.88 163 ALA A CA 1
ATOM 1200 C C . ALA A 1 163 ? 3.800 9.326 -3.080 1.00 80.88 163 ALA A C 1
ATOM 1202 O O . ALA A 1 163 ? 4.321 8.333 -2.578 1.00 80.88 163 ALA A O 1
ATOM 1203 N N . ASN A 1 164 ? 2.789 9.960 -2.485 1.00 89.06 164 ASN A N 1
ATOM 1204 C CA . ASN A 1 164 ? 2.373 9.669 -1.114 1.00 89.06 164 ASN A CA 1
ATOM 1205 C C . ASN A 1 164 ? 1.786 8.263 -0.948 1.00 89.06 164 ASN A C 1
ATOM 1207 O O . ASN A 1 164 ? 1.214 7.695 -1.880 1.00 89.06 164 ASN A O 1
ATOM 1211 N N . LEU A 1 165 ? 1.911 7.717 0.260 1.00 94.12 165 LEU A N 1
ATOM 1212 C CA . LEU A 1 165 ? 1.476 6.363 0.589 1.00 94.12 165 LEU A CA 1
ATOM 1213 C C . LEU A 1 165 ? 0.419 6.399 1.685 1.00 94.12 165 LEU A C 1
ATOM 1215 O O . LEU A 1 165 ? 0.489 7.212 2.613 1.00 94.12 165 LEU A O 1
ATOM 1219 N N . ALA A 1 166 ? -0.538 5.478 1.607 1.00 95.06 166 ALA A N 1
ATOM 1220 C CA . ALA A 1 166 ? -1.520 5.311 2.661 1.00 95.06 166 ALA A CA 1
ATOM 1221 C C . ALA A 1 166 ? -1.974 3.864 2.856 1.00 95.06 166 ALA A C 1
ATOM 1223 O O . ALA A 1 166 ? -1.874 3.025 1.960 1.00 95.06 166 ALA A O 1
ATOM 1224 N N . PHE A 1 167 ? -2.541 3.611 4.031 1.00 97.81 167 PHE A N 1
ATOM 1225 C CA . PHE A 1 167 ? -3.342 2.441 4.335 1.00 97.81 167 PHE A CA 1
ATOM 1226 C C . PHE A 1 167 ? -4.730 2.847 4.809 1.00 97.81 167 PHE A C 1
ATOM 1228 O O . PHE A 1 167 ? -4.847 3.730 5.653 1.00 97.81 167 PHE A O 1
ATOM 1235 N N . VAL A 1 168 ? -5.768 2.152 4.347 1.00 96.00 168 VAL A N 1
ATOM 1236 C CA . VAL A 1 168 ? -7.108 2.200 4.945 1.00 96.00 168 VAL A CA 1
ATOM 1237 C C . VAL A 1 168 ? -7.391 0.861 5.613 1.00 96.00 168 VAL A C 1
ATOM 1239 O O . VAL A 1 168 ? -7.351 -0.181 4.961 1.00 96.00 168 VAL A O 1
ATOM 1242 N N . ILE A 1 169 ? -7.683 0.898 6.909 1.00 97.81 169 ILE A N 1
ATOM 1243 C CA . ILE A 1 169 ? -7.775 -0.277 7.776 1.00 97.81 169 ILE A CA 1
ATOM 1244 C C . ILE A 1 169 ? -9.185 -0.431 8.334 1.00 97.81 169 ILE A C 1
ATOM 1246 O O . ILE A 1 169 ? -9.837 0.555 8.681 1.00 97.81 169 ILE A O 1
ATOM 1250 N N . ASN A 1 170 ? -9.654 -1.673 8.438 1.00 96.81 170 ASN A N 1
ATOM 1251 C CA . ASN A 1 170 ? -10.847 -2.052 9.182 1.00 96.81 170 ASN A CA 1
ATOM 1252 C C . ASN A 1 170 ? -10.491 -2.335 10.658 1.00 96.81 170 ASN A C 1
ATOM 1254 O O . ASN A 1 170 ? -10.084 -3.456 10.974 1.00 96.81 170 ASN A O 1
ATOM 1258 N N . PRO A 1 171 ? -10.710 -1.384 11.586 1.00 96.06 171 PRO A N 1
ATOM 1259 C CA . PRO A 1 171 ? -10.296 -1.525 12.983 1.00 96.06 171 PRO A CA 1
ATOM 1260 C C . PRO A 1 171 ? -11.079 -2.603 13.748 1.00 96.06 171 PRO A C 1
ATOM 1262 O O . PRO A 1 171 ? -10.706 -2.962 14.854 1.00 96.06 171 PRO A O 1
ATOM 1265 N N . THR A 1 172 ? -12.176 -3.129 13.186 1.00 94.25 172 THR A N 1
ATOM 1266 C CA . THR A 1 172 ? -12.944 -4.228 13.808 1.00 94.25 172 THR A CA 1
ATOM 1267 C C . THR A 1 172 ? -12.357 -5.611 13.532 1.00 94.25 172 THR A C 1
ATOM 1269 O O . THR A 1 172 ? -12.775 -6.592 14.144 1.00 94.25 172 THR A O 1
ATOM 1272 N N . LYS A 1 173 ? -11.442 -5.705 12.563 1.00 94.88 173 LYS A N 1
ATOM 1273 C CA . LYS A 1 173 ? -10.799 -6.956 12.142 1.00 94.88 173 LYS A CA 1
ATOM 1274 C C . LYS A 1 173 ? -9.293 -6.913 12.320 1.00 94.88 173 LYS A C 1
ATOM 1276 O O . LYS A 1 173 ? -8.705 -7.951 12.579 1.00 94.88 173 LYS A O 1
ATOM 1281 N N . VAL A 1 174 ? -8.697 -5.735 12.173 1.00 96.06 174 VAL A N 1
ATOM 1282 C CA . VAL A 1 174 ? -7.255 -5.527 12.161 1.00 96.06 174 VAL A CA 1
ATOM 1283 C C . VAL A 1 174 ? -6.893 -4.629 13.326 1.00 96.06 174 VAL A C 1
ATOM 1285 O O . VAL A 1 174 ? -7.317 -3.473 13.379 1.00 96.06 174 VAL A O 1
ATOM 1288 N N . GLU A 1 175 ? -6.074 -5.148 14.230 1.00 95.50 175 GLU A N 1
ATOM 1289 C CA . GLU A 1 175 ? -5.531 -4.374 15.335 1.00 95.50 175 GLU A CA 1
ATOM 1290 C C . GLU A 1 175 ? -4.086 -3.970 15.020 1.00 95.50 175 GLU A C 1
ATOM 1292 O O . GLU A 1 175 ? -3.178 -4.803 14.949 1.00 95.50 175 GLU A O 1
ATOM 1297 N N . VAL A 1 176 ? -3.883 -2.672 14.781 1.00 97.06 176 VAL A N 1
ATOM 1298 C CA . VAL A 1 176 ? -2.570 -2.102 14.459 1.00 97.06 176 VAL A CA 1
ATOM 1299 C C . VAL A 1 176 ? -1.841 -1.777 15.760 1.00 97.06 176 VAL A C 1
ATOM 1301 O O . VAL A 1 176 ? -2.218 -0.848 16.471 1.00 97.06 176 VAL A O 1
ATOM 1304 N N . ARG A 1 177 ? -0.761 -2.512 16.040 1.00 96.31 177 ARG A N 1
ATOM 1305 C CA . ARG A 1 177 ? 0.114 -2.311 17.202 1.00 96.31 177 ARG A CA 1
ATOM 1306 C C . ARG A 1 177 ? 0.932 -1.036 17.080 1.00 96.31 177 ARG A C 1
ATOM 1308 O O . ARG A 1 177 ? 1.070 -0.259 18.019 1.00 96.31 177 ARG A O 1
ATOM 1315 N N . SER A 1 178 ? 1.539 -0.852 15.915 1.00 97.00 178 SER A N 1
ATOM 1316 C CA . SER A 1 178 ? 2.367 0.306 15.611 1.00 97.00 178 SER A CA 1
ATOM 1317 C C . SER A 1 178 ? 2.462 0.514 14.106 1.00 97.00 178 SER A C 1
ATOM 1319 O O . SER A 1 178 ? 2.097 -0.345 13.306 1.00 97.00 178 SER A O 1
ATOM 1321 N N . TRP A 1 179 ? 2.939 1.690 13.711 1.00 97.94 179 TRP A N 1
ATOM 1322 C CA . TRP A 1 179 ? 3.182 2.005 12.312 1.00 97.94 179 TRP A CA 1
ATOM 1323 C C . TRP A 1 179 ? 4.367 2.950 12.166 1.00 97.94 179 TRP A C 1
ATOM 1325 O O . TRP A 1 179 ? 4.645 3.769 13.056 1.00 97.94 179 TRP A O 1
ATOM 1335 N N . ASN A 1 180 ? 5.058 2.847 11.037 1.00 97.12 180 ASN A N 1
ATOM 1336 C CA . ASN A 1 180 ? 6.230 3.652 10.737 1.00 97.12 180 ASN A CA 1
ATOM 1337 C C . ASN A 1 180 ? 6.350 3.950 9.238 1.00 97.12 180 ASN A C 1
ATOM 1339 O O . ASN A 1 180 ? 5.712 3.305 8.411 1.00 97.12 180 ASN A O 1
ATOM 1343 N N . TYR A 1 181 ? 7.192 4.920 8.897 1.00 96.38 181 TYR A N 1
ATOM 1344 C CA . TYR A 1 181 ? 7.644 5.160 7.532 1.00 96.38 181 TYR A CA 1
ATOM 1345 C C . TYR A 1 181 ? 9.135 4.848 7.445 1.00 96.38 181 TYR A C 1
ATOM 1347 O O . TYR A 1 181 ? 9.899 5.252 8.316 1.00 96.38 181 TYR A O 1
ATOM 1355 N N . ILE A 1 182 ? 9.543 4.122 6.412 1.00 95.25 182 ILE A N 1
ATOM 1356 C CA . ILE A 1 182 ? 10.935 3.777 6.138 1.00 95.25 182 ILE A CA 1
ATOM 1357 C C . ILE A 1 182 ? 11.339 4.578 4.897 1.00 95.25 182 ILE A C 1
ATOM 1359 O O . ILE A 1 182 ? 10.958 4.195 3.788 1.00 95.25 182 ILE A O 1
ATOM 1363 N N . PRO A 1 183 ? 12.053 5.707 5.049 1.00 90.44 183 PRO A N 1
ATOM 1364 C CA . PRO A 1 183 ? 12.356 6.583 3.925 1.00 90.44 183 PRO A CA 1
ATOM 1365 C C . PRO A 1 183 ? 13.304 5.918 2.913 1.00 90.44 183 PRO A C 1
ATOM 1367 O O . PRO A 1 183 ? 14.036 4.976 3.256 1.00 90.44 183 PRO A O 1
ATOM 1370 N N . PRO A 1 184 ? 13.329 6.401 1.658 1.00 87.50 184 PRO A N 1
ATOM 1371 C CA . PRO A 1 184 ? 14.398 6.058 0.734 1.00 87.50 184 PRO A CA 1
ATOM 1372 C C . PRO A 1 184 ? 15.754 6.557 1.262 1.00 87.50 184 PRO A C 1
ATOM 1374 O O . PRO A 1 184 ? 15.820 7.538 2.003 1.00 87.50 184 PRO A O 1
ATOM 1377 N N . VAL A 1 185 ? 16.837 5.887 0.879 1.00 82.00 185 VAL A N 1
ATOM 1378 C CA . VAL A 1 185 ? 18.204 6.375 1.063 1.00 82.00 185 VAL A CA 1
ATOM 1379 C C . VAL A 1 185 ? 18.663 6.916 -0.282 1.00 82.00 185 VAL A C 1
ATOM 1381 O O . VAL A 1 185 ? 18.677 6.200 -1.286 1.00 82.00 185 VAL A O 1
ATOM 1384 N N . ARG A 1 186 ? 19.034 8.198 -0.287 1.00 72.81 186 ARG A N 1
ATOM 1385 C CA . ARG A 1 186 ? 19.567 8.889 -1.458 1.00 72.81 186 ARG A CA 1
ATOM 1386 C C . ARG A 1 186 ? 20.919 9.489 -1.102 1.00 72.81 186 ARG A C 1
ATOM 1388 O O . ARG A 1 186 ? 21.043 10.250 -0.145 1.00 72.81 186 ARG A O 1
ATOM 1395 N N . SER A 1 187 ? 21.928 9.142 -1.876 1.00 70.50 187 SER A N 1
ATOM 1396 C CA . SER A 1 187 ? 23.247 9.755 -1.866 1.00 70.50 187 SER A CA 1
ATOM 1397 C C . SER A 1 187 ? 23.714 9.944 -3.308 1.00 70.50 187 SER A C 1
ATOM 1399 O O . SER A 1 187 ? 23.076 9.479 -4.252 1.00 70.50 187 SER A O 1
ATOM 1401 N N . SER A 1 188 ? 24.857 10.600 -3.493 1.00 70.50 188 SER A N 1
ATOM 1402 C CA . SER A 1 188 ? 25.502 10.709 -4.806 1.00 70.50 188 SER A CA 1
ATOM 1403 C C . SER A 1 188 ? 25.897 9.355 -5.411 1.00 70.50 188 SER A C 1
ATOM 1405 O O . SER A 1 188 ? 26.133 9.272 -6.611 1.00 70.50 188 SER A O 1
ATOM 1407 N N . THR A 1 189 ? 25.983 8.303 -4.595 1.00 66.81 189 THR A N 1
ATOM 1408 C CA . THR A 1 189 ? 26.447 6.967 -4.991 1.00 66.81 189 THR A CA 1
ATOM 1409 C C . THR A 1 189 ? 25.366 5.896 -4.902 1.00 66.81 189 THR A C 1
ATOM 1411 O O . THR A 1 189 ? 25.571 4.786 -5.388 1.00 66.81 189 THR A O 1
ATOM 1414 N N . TYR A 1 190 ? 24.226 6.200 -4.280 1.00 69.56 190 TYR A N 1
ATOM 1415 C CA . TYR A 1 190 ? 23.182 5.229 -4.001 1.00 69.56 190 TYR A CA 1
ATOM 1416 C C . TYR A 1 190 ? 21.799 5.866 -4.087 1.00 69.56 190 TYR A C 1
ATOM 1418 O O . TYR A 1 190 ? 21.506 6.841 -3.397 1.00 69.56 190 TYR A O 1
ATOM 1426 N N . HIS A 1 191 ? 20.938 5.290 -4.919 1.00 72.44 191 HIS A N 1
ATOM 1427 C CA . HIS A 1 191 ? 19.554 5.712 -5.064 1.00 72.44 191 HIS A CA 1
ATOM 1428 C C . HIS A 1 191 ? 18.654 4.486 -4.971 1.00 72.44 191 HIS A C 1
ATOM 1430 O O . HIS A 1 191 ? 18.596 3.688 -5.903 1.00 72.44 191 HIS A O 1
ATOM 1436 N N . ASP A 1 192 ? 17.944 4.334 -3.854 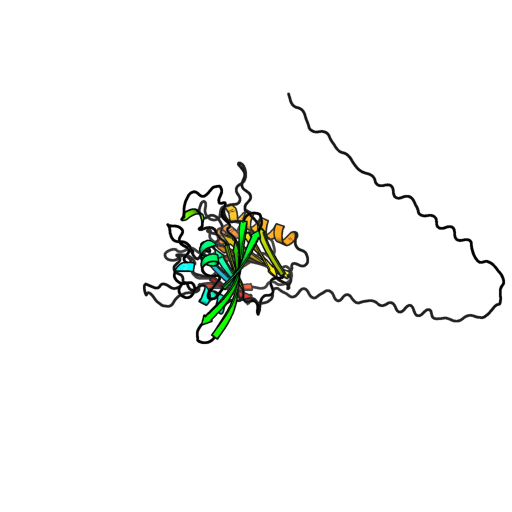1.00 78.19 192 ASP A N 1
ATOM 1437 C CA . ASP A 1 192 ? 16.961 3.254 -3.699 1.00 78.19 192 ASP A CA 1
ATOM 1438 C C . ASP A 1 192 ? 15.506 3.671 -3.925 1.00 78.19 192 ASP A C 1
ATOM 1440 O O . ASP A 1 192 ? 14.552 2.988 -3.534 1.00 78.19 192 ASP A O 1
ATOM 1444 N N . GLY A 1 193 ? 15.362 4.774 -4.646 1.00 75.75 193 GLY A N 1
ATOM 1445 C CA . GLY A 1 193 ? 14.124 5.249 -5.224 1.00 75.75 193 GLY A CA 1
ATOM 1446 C C . GLY A 1 193 ? 13.496 6.406 -4.478 1.00 75.75 193 GLY A C 1
ATOM 1447 O O . GLY A 1 193 ? 14.092 7.023 -3.588 1.00 75.75 193 GLY A O 1
ATOM 1448 N N . ASP A 1 194 ? 12.265 6.717 -4.874 1.00 74.31 194 ASP A N 1
ATOM 1449 C CA . ASP A 1 194 ? 11.670 7.980 -4.460 1.00 74.31 194 ASP A CA 1
ATOM 1450 C C . ASP A 1 194 ? 10.789 7.893 -3.208 1.00 74.31 194 ASP A C 1
ATOM 1452 O O . ASP A 1 194 ? 10.671 8.884 -2.488 1.00 74.31 194 ASP A O 1
ATOM 1456 N N . ARG A 1 195 ? 10.155 6.742 -2.941 1.00 81.75 195 ARG A N 1
ATOM 1457 C CA . ARG A 1 195 ? 8.868 6.711 -2.203 1.00 81.75 195 ARG A CA 1
ATOM 1458 C C . ARG A 1 195 ? 8.869 5.897 -0.901 1.00 81.75 195 ARG A C 1
ATOM 1460 O O . ARG A 1 195 ? 7.836 5.814 -0.244 1.00 81.75 195 ARG A O 1
ATOM 1467 N N . GLY A 1 196 ? 10.015 5.339 -0.496 1.00 91.06 196 GLY A N 1
ATOM 1468 C CA . GLY A 1 196 ? 10.163 4.595 0.766 1.00 91.06 196 GLY A CA 1
ATOM 1469 C C . GLY A 1 196 ? 9.161 3.441 0.933 1.00 91.06 196 GLY A C 1
ATOM 1470 O O . GLY A 1 196 ? 8.619 2.929 -0.045 1.00 91.06 196 GLY A O 1
ATOM 1471 N N . LEU A 1 197 ? 8.920 3.023 2.180 1.00 96.38 197 LEU A N 1
ATOM 1472 C CA . LEU A 1 197 ? 7.882 2.052 2.547 1.00 96.38 197 LEU A CA 1
ATOM 1473 C C . LEU A 1 197 ? 7.050 2.568 3.722 1.00 96.38 197 LEU A C 1
ATOM 1475 O O . LEU A 1 197 ? 7.595 2.973 4.750 1.00 96.38 197 LEU A O 1
ATOM 1479 N N . LEU A 1 198 ? 5.726 2.489 3.613 1.00 97.88 198 LEU A N 1
ATOM 1480 C CA . LEU A 1 198 ? 4.825 2.660 4.753 1.00 97.88 198 LEU A CA 1
ATOM 1481 C C . LEU A 1 198 ? 4.611 1.295 5.415 1.00 97.88 198 LEU A C 1
ATOM 1483 O O . LEU A 1 198 ? 4.253 0.340 4.733 1.00 97.88 198 LEU A O 1
ATOM 1487 N N . GLN A 1 199 ? 4.824 1.202 6.725 1.00 98.44 199 GLN A N 1
ATOM 1488 C CA . GLN A 1 199 ? 4.779 -0.042 7.495 1.00 98.44 199 GLN A CA 1
ATOM 1489 C C . GLN A 1 199 ? 3.681 0.015 8.560 1.00 98.44 199 GLN A C 1
ATOM 1491 O O . GLN A 1 199 ? 3.626 0.964 9.343 1.00 98.44 199 GLN A O 1
ATOM 1496 N N . LEU A 1 200 ? 2.879 -1.044 8.650 1.00 98.44 200 LEU A N 1
ATOM 1497 C CA . LEU A 1 200 ? 2.052 -1.379 9.807 1.00 98.44 200 LEU A CA 1
ATOM 1498 C C . LEU A 1 200 ? 2.595 -2.641 10.465 1.00 98.44 200 LEU A C 1
ATOM 1500 O O . LEU A 1 200 ? 2.982 -3.590 9.788 1.00 98.44 200 LEU A O 1
ATOM 1504 N N . VAL A 1 201 ? 2.568 -2.664 11.787 1.00 97.56 201 VAL A N 1
ATOM 1505 C CA . VAL A 1 201 ? 2.846 -3.846 12.594 1.00 97.56 201 VAL A CA 1
ATOM 1506 C C . VAL A 1 201 ? 1.557 -4.193 13.315 1.00 97.56 201 VAL A C 1
ATOM 1508 O O . VAL A 1 201 ? 1.020 -3.365 14.053 1.00 97.56 201 VAL A O 1
ATOM 1511 N N . LEU A 1 202 ? 1.038 -5.390 13.075 1.00 96.31 202 LEU A N 1
ATOM 1512 C CA . LEU A 1 202 ? -0.221 -5.852 13.646 1.00 96.31 202 LEU A CA 1
ATOM 1513 C C . LEU A 1 202 ? 0.021 -6.588 14.968 1.00 96.31 202 LEU A C 1
ATOM 1515 O O . LEU A 1 202 ? 1.129 -7.055 15.249 1.00 96.31 202 LEU A O 1
ATOM 1519 N N . ASN A 1 203 ? -1.014 -6.677 15.802 1.00 93.44 203 ASN A N 1
ATOM 1520 C CA . ASN A 1 203 ? -0.912 -7.374 17.088 1.00 93.44 203 ASN A CA 1
ATOM 1521 C C . ASN A 1 203 ? -0.688 -8.885 16.947 1.00 93.44 203 ASN A C 1
ATOM 1523 O O . ASN A 1 203 ? -0.069 -9.482 17.824 1.00 93.44 203 ASN A O 1
ATOM 1527 N N . ASP A 1 204 ? -1.122 -9.486 15.838 1.00 90.19 204 ASP A N 1
ATOM 1528 C CA . ASP A 1 204 ? -0.924 -10.910 15.540 1.00 90.19 204 ASP A CA 1
ATOM 1529 C C . ASP A 1 204 ? 0.497 -11.258 15.056 1.00 90.19 204 ASP A C 1
ATOM 1531 O O . ASP A 1 204 ? 0.762 -12.409 14.725 1.00 90.19 204 ASP A O 1
ATOM 1535 N N . GLY A 1 205 ? 1.407 -10.279 15.005 1.00 90.94 205 GLY A N 1
ATOM 1536 C CA . GLY A 1 205 ? 2.779 -10.454 14.527 1.00 90.94 205 GLY A CA 1
ATOM 1537 C C . GLY A 1 205 ? 2.968 -10.191 13.032 1.00 90.94 205 GLY A C 1
ATOM 1538 O O . GLY A 1 205 ? 4.112 -10.099 12.591 1.00 90.94 205 GLY A O 1
ATOM 1539 N N . THR A 1 206 ? 1.896 -9.998 12.259 1.00 93.00 206 THR A N 1
ATOM 1540 C CA . THR A 1 206 ? 1.996 -9.722 10.821 1.00 93.00 206 THR A CA 1
ATOM 1541 C C . THR A 1 206 ? 2.505 -8.304 10.586 1.00 93.00 206 THR A C 1
ATOM 1543 O O . THR A 1 206 ? 2.028 -7.340 11.196 1.00 93.00 206 THR A O 1
ATOM 1546 N N . VAL A 1 207 ? 3.432 -8.146 9.644 1.00 96.88 207 VAL A N 1
ATOM 1547 C CA . VAL A 1 207 ? 3.896 -6.831 9.184 1.00 96.88 207 VAL A CA 1
ATOM 1548 C C . VAL A 1 207 ? 3.361 -6.552 7.783 1.00 96.88 207 VAL A C 1
ATOM 1550 O O . VAL A 1 207 ? 3.476 -7.376 6.881 1.00 96.88 207 VAL A O 1
ATOM 1553 N N . VAL A 1 208 ? 2.760 -5.383 7.581 1.00 98.12 208 VAL A N 1
ATOM 1554 C CA . VAL A 1 208 ? 2.151 -4.994 6.305 1.00 98.12 208 VAL A CA 1
ATOM 1555 C C . VAL A 1 208 ? 2.868 -3.772 5.763 1.00 98.12 208 VAL A C 1
ATOM 1557 O O . VAL A 1 208 ? 2.949 -2.743 6.431 1.00 98.12 208 VAL A O 1
ATOM 1560 N N . TYR A 1 209 ? 3.350 -3.869 4.532 1.00 98.56 209 TYR A N 1
ATOM 1561 C CA . TYR A 1 209 ? 4.040 -2.802 3.828 1.00 98.56 209 TYR A CA 1
ATOM 1562 C C . TYR A 1 209 ? 3.239 -2.318 2.622 1.00 98.56 209 TYR A C 1
ATOM 1564 O O . TYR A 1 209 ? 2.607 -3.108 1.921 1.00 98.56 209 TYR A O 1
ATOM 1572 N N . SER A 1 210 ? 3.288 -1.008 2.386 1.00 98.12 210 SER A N 1
ATOM 1573 C CA . SER A 1 210 ? 2.899 -0.375 1.131 1.00 98.12 210 SER A CA 1
ATOM 1574 C C . SER A 1 210 ? 4.139 0.248 0.512 1.00 98.12 210 SER A C 1
ATOM 1576 O O . SER A 1 210 ? 4.908 0.916 1.211 1.00 98.12 210 SER A O 1
ATOM 1578 N N . GLY A 1 211 ? 4.339 0.020 -0.781 1.00 96.06 211 GLY A N 1
ATOM 1579 C CA . GLY A 1 211 ? 5.466 0.562 -1.528 1.00 96.06 211 GLY A CA 1
ATOM 1580 C C . GLY A 1 211 ? 5.067 0.983 -2.936 1.00 96.06 211 GLY A C 1
ATOM 1581 O O . GLY A 1 211 ? 4.033 0.565 -3.451 1.00 96.06 211 GLY A O 1
ATOM 1582 N N . HIS A 1 212 ? 5.902 1.815 -3.550 1.00 95.31 212 HIS A N 1
ATOM 1583 C CA . HIS A 1 212 ? 5.742 2.239 -4.935 1.00 95.31 212 HIS A CA 1
ATOM 1584 C C . HIS A 1 212 ? 7.129 2.369 -5.573 1.00 95.31 212 HIS A C 1
ATOM 1586 O O . HIS A 1 212 ? 7.868 3.314 -5.281 1.00 95.31 212 HIS A O 1
ATOM 1592 N N . ALA A 1 213 ? 7.491 1.382 -6.391 1.00 94.12 213 ALA A N 1
ATOM 1593 C CA . ALA A 1 213 ? 8.775 1.347 -7.081 1.00 94.12 213 ALA A CA 1
ATOM 1594 C C . ALA A 1 213 ? 8.844 2.419 -8.175 1.00 94.12 213 ALA A C 1
ATOM 1596 O O . ALA A 1 213 ? 7.819 2.928 -8.629 1.00 94.12 213 ALA A O 1
ATOM 1597 N N . ASP A 1 214 ? 10.047 2.771 -8.612 1.00 89.88 214 ASP A N 1
ATOM 1598 C CA . ASP A 1 214 ? 10.217 3.783 -9.648 1.00 89.88 214 ASP A CA 1
ATOM 1599 C C . ASP A 1 214 ? 9.744 3.276 -11.011 1.00 89.88 214 ASP A C 1
ATOM 1601 O O . ASP A 1 214 ? 9.999 2.142 -11.412 1.00 89.88 214 ASP A O 1
ATOM 1605 N N . ALA A 1 215 ? 9.073 4.151 -11.754 1.00 88.19 215 ALA A N 1
ATOM 1606 C CA . ALA A 1 215 ? 8.625 3.851 -13.108 1.00 88.19 215 ALA A CA 1
ATOM 1607 C C . ALA A 1 215 ? 9.758 3.941 -14.143 1.00 88.19 215 ALA A C 1
ATOM 1609 O O . ALA A 1 215 ? 9.603 3.453 -15.262 1.00 88.19 215 ALA A O 1
ATOM 1610 N N . ARG A 1 216 ? 10.872 4.621 -13.821 1.00 83.06 216 ARG A N 1
ATOM 1611 C CA . ARG A 1 216 ? 11.964 4.901 -14.766 1.00 83.06 216 ARG A CA 1
ATOM 1612 C C . ARG A 1 216 ? 13.343 4.924 -14.084 1.00 83.06 216 ARG A C 1
ATOM 1614 O O . ARG A 1 216 ? 13.623 5.877 -13.363 1.00 83.06 216 ARG A O 1
ATOM 1621 N N . PRO A 1 217 ? 14.231 3.963 -14.395 1.00 86.06 217 PRO A N 1
ATOM 1622 C CA . PRO A 1 217 ? 13.942 2.714 -15.106 1.00 86.06 217 PRO A CA 1
ATOM 1623 C C . PRO A 1 217 ? 12.887 1.872 -14.367 1.00 86.06 217 PRO A C 1
ATOM 1625 O O . PRO A 1 217 ? 12.777 1.956 -13.146 1.00 86.06 217 PRO A O 1
ATOM 1628 N N . GLU A 1 218 ? 12.098 1.094 -15.111 1.00 89.31 218 GLU A N 1
ATOM 1629 C CA . GLU A 1 218 ? 10.982 0.306 -14.564 1.00 89.31 218 GLU A CA 1
ATOM 1630 C C . GLU A 1 218 ? 11.432 -0.606 -13.415 1.00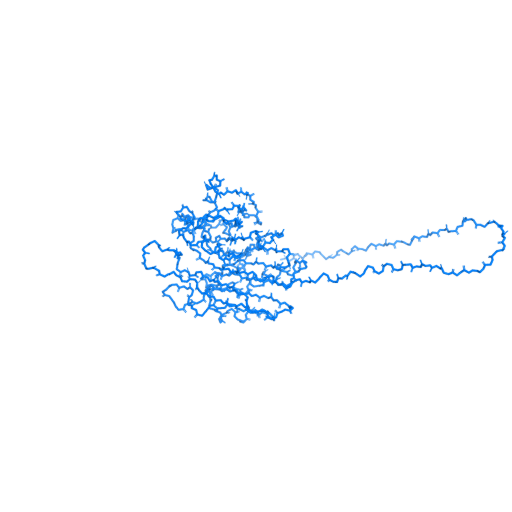 89.31 218 GLU A C 1
ATOM 1632 O O . GLU A 1 218 ? 12.275 -1.483 -13.601 1.00 89.31 218 GLU A O 1
ATOM 1637 N N . GLY A 1 219 ? 10.873 -0.394 -12.223 1.00 88.88 219 GLY A N 1
ATOM 1638 C CA . GLY A 1 219 ? 11.127 -1.218 -11.045 1.00 88.88 219 GLY A CA 1
ATOM 1639 C C . GLY A 1 219 ? 12.588 -1.254 -10.594 1.00 88.88 219 GLY A C 1
ATOM 1640 O O . GLY A 1 219 ? 12.986 -2.195 -9.906 1.00 88.88 219 GLY A O 1
ATOM 1641 N N . ILE A 1 220 ? 13.409 -0.264 -10.969 1.00 90.75 220 ILE A N 1
ATOM 1642 C CA . ILE A 1 220 ? 14.866 -0.295 -10.746 1.00 90.75 220 ILE A CA 1
ATOM 1643 C C . ILE A 1 220 ? 15.240 -0.522 -9.274 1.00 90.75 220 ILE A C 1
ATOM 1645 O O . ILE A 1 220 ? 16.245 -1.159 -8.970 1.00 90.75 220 ILE A O 1
ATOM 1649 N N . ASN A 1 221 ? 14.403 -0.048 -8.351 1.00 91.94 221 ASN A N 1
ATOM 1650 C CA . ASN A 1 221 ? 14.627 -0.101 -6.914 1.00 91.94 221 ASN A CA 1
ATOM 1651 C C . ASN A 1 221 ? 13.889 -1.247 -6.193 1.00 91.94 221 ASN A C 1
ATOM 1653 O O . ASN A 1 221 ? 13.931 -1.313 -4.963 1.00 91.94 221 ASN A O 1
ATOM 1657 N N . ILE A 1 222 ? 13.246 -2.172 -6.917 1.00 94.56 222 ILE A N 1
ATOM 1658 C CA . ILE A 1 222 ? 12.501 -3.303 -6.330 1.00 94.56 222 ILE A CA 1
ATOM 1659 C C . ILE A 1 222 ? 13.367 -4.125 -5.374 1.00 94.56 222 ILE A C 1
ATOM 1661 O O . ILE A 1 222 ? 12.931 -4.457 -4.271 1.00 94.56 222 ILE A O 1
ATOM 1665 N N . ALA A 1 223 ? 14.594 -4.459 -5.787 1.00 94.06 223 ALA A N 1
ATOM 1666 C CA . ALA A 1 223 ? 15.499 -5.270 -4.979 1.00 94.06 223 ALA A CA 1
ATOM 1667 C C . ALA A 1 223 ? 15.766 -4.609 -3.619 1.00 94.06 223 ALA A C 1
ATOM 1669 O O . ALA A 1 223 ? 15.715 -5.273 -2.580 1.00 94.06 223 ALA A O 1
ATOM 1670 N N . THR A 1 224 ? 15.965 -3.289 -3.613 1.00 93.25 224 THR A N 1
ATOM 1671 C CA . THR A 1 224 ? 16.145 -2.545 -2.370 1.00 93.25 224 THR A CA 1
ATOM 1672 C C . THR A 1 224 ? 14.857 -2.433 -1.566 1.00 93.25 224 THR A C 1
ATOM 1674 O O . THR A 1 224 ? 14.905 -2.548 -0.344 1.00 93.25 224 THR A O 1
ATOM 1677 N N . MET A 1 225 ? 13.697 -2.248 -2.200 1.00 95.19 225 MET A N 1
ATOM 1678 C CA . MET A 1 225 ? 12.418 -2.249 -1.480 1.00 95.19 225 MET A CA 1
ATOM 1679 C C . MET A 1 225 ? 12.213 -3.561 -0.711 1.00 95.19 225 MET A C 1
ATOM 1681 O O . MET A 1 225 ? 11.865 -3.531 0.469 1.00 95.19 225 MET A O 1
ATOM 1685 N N . LEU A 1 226 ? 12.495 -4.706 -1.341 1.00 96.75 226 LEU A N 1
ATOM 1686 C CA . LEU A 1 226 ? 12.441 -6.010 -0.677 1.00 96.75 226 LEU A CA 1
ATOM 1687 C C . LEU A 1 226 ? 13.466 -6.112 0.456 1.00 96.75 226 LEU A C 1
ATOM 1689 O O . LEU A 1 226 ? 13.125 -6.549 1.552 1.00 96.75 226 LEU A O 1
ATOM 1693 N N . LEU A 1 227 ? 14.706 -5.668 0.227 1.00 95.56 227 LEU A N 1
ATOM 1694 C CA . LEU A 1 227 ? 15.738 -5.634 1.266 1.00 95.56 227 LEU A CA 1
ATOM 1695 C C . LEU A 1 227 ? 15.301 -4.806 2.483 1.00 95.56 227 LEU A C 1
ATOM 1697 O O . LEU A 1 227 ? 15.421 -5.275 3.609 1.00 95.56 227 LEU A O 1
ATOM 1701 N N . LYS A 1 228 ? 14.715 -3.625 2.271 1.00 95.06 228 LYS A N 1
ATOM 1702 C CA . LYS A 1 228 ? 14.209 -2.768 3.352 1.00 95.06 228 LYS A CA 1
ATOM 1703 C C . LYS A 1 228 ? 13.068 -3.402 4.127 1.00 95.06 228 LYS A C 1
ATOM 1705 O O . LYS A 1 228 ? 13.048 -3.292 5.350 1.00 95.06 228 LYS A O 1
ATOM 1710 N N . ALA A 1 229 ? 12.125 -4.047 3.440 1.00 96.69 229 ALA A N 1
ATOM 1711 C CA . ALA A 1 229 ? 11.039 -4.763 4.101 1.00 96.69 229 ALA A CA 1
ATOM 1712 C C . ALA A 1 229 ? 11.593 -5.875 5.007 1.00 96.69 229 ALA A C 1
ATOM 1714 O O . ALA A 1 229 ? 11.200 -5.970 6.169 1.00 96.69 229 ALA A O 1
ATOM 1715 N N . ARG A 1 230 ? 12.575 -6.641 4.514 1.00 96.62 230 ARG A N 1
ATOM 1716 C CA . ARG A 1 230 ? 13.258 -7.695 5.279 1.00 96.62 230 ARG A CA 1
ATOM 1717 C C . ARG A 1 230 ? 14.000 -7.133 6.482 1.00 96.62 230 ARG A C 1
ATOM 1719 O O . ARG A 1 230 ? 13.679 -7.503 7.601 1.00 96.62 230 ARG A O 1
ATOM 1726 N N . GLU A 1 231 ? 14.907 -6.179 6.285 1.00 96.06 231 GLU A N 1
ATOM 1727 C CA . GLU A 1 231 ? 15.689 -5.591 7.381 1.00 96.06 231 GLU A CA 1
ATOM 1728 C C . GLU A 1 231 ? 14.799 -4.932 8.441 1.00 96.06 231 GLU A C 1
ATOM 1730 O O . GLU A 1 231 ? 15.064 -5.014 9.640 1.00 96.06 231 GLU A O 1
ATOM 1735 N N . ALA A 1 232 ? 13.733 -4.250 8.016 1.00 96.12 232 ALA A 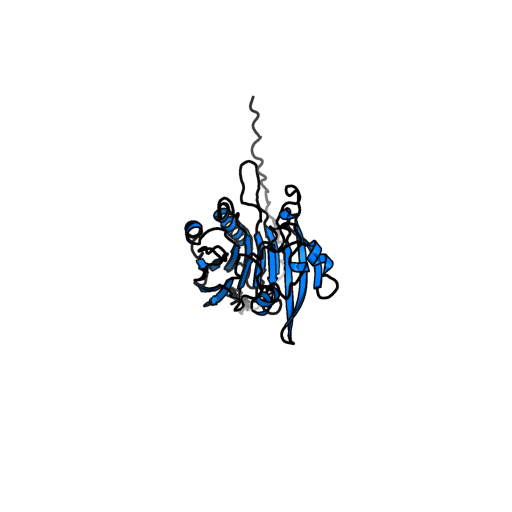N 1
ATOM 1736 C CA . ALA A 1 232 ? 12.783 -3.659 8.946 1.00 96.12 232 ALA A CA 1
ATOM 1737 C C . ALA A 1 232 ? 11.991 -4.727 9.707 1.00 96.12 232 ALA A C 1
ATOM 1739 O O . ALA A 1 232 ? 11.677 -4.508 10.873 1.00 96.12 232 ALA A O 1
ATOM 1740 N N . THR A 1 233 ? 11.687 -5.860 9.072 1.00 95.50 233 THR A N 1
ATOM 1741 C CA . THR A 1 233 ? 11.040 -7.010 9.712 1.00 95.50 233 THR A CA 1
ATOM 1742 C C . THR A 1 233 ? 11.979 -7.697 10.704 1.00 95.50 233 THR A C 1
ATOM 1744 O O . THR A 1 233 ? 11.584 -7.927 11.840 1.00 95.50 233 THR A O 1
ATOM 1747 N N . GLU A 1 234 ? 13.236 -7.941 10.333 1.00 94.69 234 GLU A N 1
ATOM 1748 C CA . GLU A 1 234 ? 14.260 -8.583 11.174 1.00 94.69 234 GLU A CA 1
ATOM 1749 C C . GLU A 1 234 ? 14.552 -7.792 12.463 1.00 94.69 234 GLU A C 1
ATOM 1751 O O . GLU A 1 234 ? 14.914 -8.363 13.491 1.00 94.69 234 GLU A O 1
ATOM 1756 N N . ARG A 1 235 ? 14.364 -6.464 12.442 1.00 95.69 235 ARG A N 1
ATOM 1757 C CA . ARG A 1 235 ? 14.498 -5.598 13.629 1.00 95.69 235 ARG A CA 1
ATOM 1758 C C . ARG A 1 235 ? 13.303 -5.680 14.585 1.00 95.69 235 ARG A C 1
ATOM 1760 O O . ARG A 1 235 ? 13.395 -5.191 15.713 1.00 95.69 235 ARG A O 1
ATOM 1767 N N . LEU A 1 236 ? 12.177 -6.243 14.151 1.00 94.94 236 LEU A N 1
ATOM 1768 C CA . LEU A 1 236 ? 10.980 -6.401 14.969 1.00 94.94 236 LEU A CA 1
ATOM 1769 C C . LEU A 1 236 ? 11.008 -7.749 15.692 1.00 94.94 236 LEU A C 1
ATOM 1771 O O . LEU A 1 236 ? 11.394 -8.776 15.147 1.00 94.94 236 LEU A O 1
ATOM 1775 N N . LYS A 1 237 ? 10.548 -7.752 16.943 1.00 89.94 237 LYS A N 1
ATOM 1776 C CA . LYS A 1 237 ? 10.356 -8.987 17.709 1.00 89.94 237 LYS A CA 1
ATOM 1777 C C . LYS A 1 237 ? 8.971 -9.566 17.430 1.00 89.94 237 LYS A C 1
ATOM 1779 O O . LYS A 1 237 ? 8.010 -8.810 17.256 1.00 89.94 237 LYS A O 1
ATOM 1784 N N . ASN A 1 238 ? 8.867 -10.892 17.495 1.00 87.88 238 ASN A N 1
ATOM 1785 C CA . ASN A 1 238 ? 7.611 -11.637 17.359 1.00 87.88 238 ASN A CA 1
ATOM 1786 C C . ASN A 1 238 ? 6.906 -11.372 16.016 1.00 87.88 238 ASN A C 1
ATOM 1788 O O . ASN A 1 238 ? 5.703 -11.116 15.995 1.00 87.88 238 ASN A O 1
ATOM 1792 N N . VAL A 1 239 ? 7.668 -11.379 14.917 1.00 89.88 239 VAL A N 1
ATOM 1793 C CA . VAL A 1 239 ? 7.111 -11.374 13.560 1.00 89.88 239 VAL A CA 1
ATOM 1794 C C . VAL A 1 239 ? 7.022 -12.804 13.049 1.00 89.88 239 VAL A C 1
ATOM 1796 O O . VAL A 1 239 ? 7.933 -13.597 13.256 1.00 89.88 239 VAL A O 1
ATOM 1799 N N . ASN A 1 240 ? 5.912 -13.119 12.398 1.00 86.88 240 ASN A N 1
ATOM 1800 C CA . ASN A 1 240 ? 5.574 -14.445 11.873 1.00 86.88 240 ASN A CA 1
ATOM 1801 C C . ASN A 1 240 ? 5.377 -14.456 10.355 1.00 86.88 240 ASN A C 1
ATOM 1803 O O . ASN A 1 240 ? 5.516 -15.488 9.706 1.00 86.88 240 ASN A O 1
ATOM 1807 N N . ALA A 1 241 ? 5.023 -13.301 9.804 1.00 91.94 241 ALA A N 1
ATOM 1808 C CA . ALA A 1 241 ? 4.753 -13.097 8.404 1.00 91.94 241 ALA A CA 1
ATOM 1809 C C . ALA A 1 241 ? 4.908 -11.618 8.066 1.00 91.94 241 ALA A C 1
ATOM 1811 O O . ALA A 1 241 ? 4.678 -10.730 8.896 1.00 91.94 241 ALA A O 1
ATOM 1812 N N . TRP A 1 242 ? 5.223 -11.346 6.807 1.00 95.12 242 TRP A N 1
ATOM 1813 C CA . TRP A 1 242 ? 5.094 -10.004 6.269 1.00 95.12 242 TRP A CA 1
ATOM 1814 C C . TRP A 1 242 ? 4.523 -10.024 4.859 1.00 95.12 242 TRP A C 1
ATOM 1816 O O . TRP A 1 242 ? 4.683 -10.984 4.106 1.00 95.12 242 TRP A O 1
ATOM 1826 N N . VAL A 1 243 ? 3.838 -8.942 4.505 1.00 96.31 243 VAL A N 1
ATOM 1827 C CA . VAL A 1 243 ? 3.267 -8.726 3.175 1.00 96.31 243 VAL A CA 1
ATOM 1828 C C . VAL A 1 243 ? 3.663 -7.345 2.667 1.00 96.31 243 VAL A C 1
ATOM 1830 O O . VAL A 1 243 ? 3.665 -6.379 3.424 1.00 96.31 243 VAL A O 1
ATOM 1833 N N . LEU A 1 244 ? 3.984 -7.235 1.384 1.00 98.12 244 LEU A N 1
ATOM 1834 C CA . LEU A 1 244 ? 4.232 -5.985 0.674 1.00 98.12 244 LEU A CA 1
ATOM 1835 C C . LEU A 1 244 ? 3.228 -5.864 -0.466 1.00 98.12 244 LEU A C 1
ATOM 1837 O O . LEU A 1 244 ? 3.280 -6.614 -1.439 1.00 98.12 244 LEU A O 1
ATOM 1841 N N . LEU A 1 245 ? 2.320 -4.906 -0.320 1.00 98.50 245 LEU A N 1
ATOM 1842 C CA . LEU A 1 245 ? 1.341 -4.489 -1.314 1.00 98.50 245 LEU A CA 1
ATOM 1843 C C . LEU A 1 245 ? 1.922 -3.302 -2.078 1.00 98.50 245 LEU A C 1
ATOM 1845 O O . LEU A 1 245 ? 2.197 -2.266 -1.471 1.00 98.50 245 LEU A O 1
ATOM 1849 N N . ALA A 1 246 ? 2.137 -3.426 -3.382 1.00 97.50 246 ALA A N 1
ATOM 1850 C CA . ALA A 1 246 ? 2.795 -2.352 -4.110 1.00 97.50 246 ALA A CA 1
ATOM 1851 C C . ALA A 1 246 ? 2.358 -2.252 -5.565 1.00 97.50 246 ALA A C 1
ATOM 1853 O O . ALA A 1 246 ? 1.923 -3.228 -6.179 1.00 97.50 246 ALA A O 1
ATOM 1854 N N . ASP A 1 247 ? 2.560 -1.051 -6.097 1.00 97.56 247 ASP A N 1
ATOM 1855 C CA . ASP A 1 247 ? 2.885 -0.860 -7.501 1.00 97.56 247 ASP A CA 1
ATOM 1856 C C . ASP A 1 247 ? 4.399 -1.053 -7.650 1.00 97.56 247 ASP A C 1
ATOM 1858 O O . ASP A 1 247 ? 5.208 -0.234 -7.197 1.00 97.56 247 ASP A O 1
ATOM 1862 N N . PHE A 1 248 ? 4.794 -2.189 -8.216 1.00 97.69 248 PHE A N 1
ATOM 1863 C CA . PHE A 1 248 ? 6.193 -2.515 -8.455 1.00 97.69 248 PHE A CA 1
ATOM 1864 C C . PHE A 1 248 ? 6.725 -1.895 -9.749 1.00 97.69 248 PHE A C 1
ATOM 1866 O O . PHE A 1 248 ? 7.918 -2.003 -10.008 1.00 97.69 248 PHE A O 1
ATOM 1873 N N . ASN A 1 249 ? 5.886 -1.260 -10.573 1.00 96.50 249 ASN A N 1
ATOM 1874 C CA . ASN A 1 249 ? 6.260 -0.678 -11.864 1.00 96.50 249 ASN A CA 1
ATOM 1875 C C . ASN A 1 249 ? 7.024 -1.612 -12.828 1.00 96.50 249 ASN A C 1
ATOM 1877 O O . ASN A 1 249 ? 7.526 -1.159 -13.855 1.00 96.50 249 ASN A O 1
ATOM 1881 N N . ALA A 1 250 ? 7.066 -2.915 -12.548 1.00 95.94 250 ALA A N 1
ATOM 1882 C CA . ALA A 1 250 ? 7.713 -3.941 -13.350 1.00 95.94 250 ALA A CA 1
ATOM 1883 C C . ALA A 1 250 ? 6.882 -5.224 -13.334 1.00 95.94 250 ALA A C 1
ATOM 1885 O O . ALA A 1 250 ? 6.042 -5.436 -12.463 1.00 95.94 250 ALA A O 1
ATOM 1886 N N . THR A 1 251 ? 7.124 -6.095 -14.311 1.00 96.50 251 THR A N 1
ATOM 1887 C CA . THR A 1 251 ? 6.422 -7.381 -14.382 1.00 96.50 251 THR A CA 1
ATOM 1888 C C . THR A 1 251 ? 6.898 -8.342 -13.287 1.00 96.50 251 THR A C 1
ATOM 1890 O O . THR A 1 251 ? 8.057 -8.274 -12.865 1.00 96.50 251 THR A O 1
ATOM 1893 N N . PRO A 1 252 ? 6.080 -9.333 -12.884 1.00 97.00 252 PRO A N 1
ATOM 1894 C CA . PRO A 1 252 ? 6.487 -10.312 -11.879 1.00 97.00 252 PRO A CA 1
ATOM 1895 C C . PRO A 1 252 ? 7.775 -11.062 -12.232 1.00 97.00 252 PRO A C 1
ATOM 1897 O O . PRO A 1 252 ? 8.536 -11.422 -11.340 1.00 97.00 252 PRO A O 1
ATOM 1900 N N . ASN A 1 253 ? 8.051 -11.281 -13.522 1.00 96.62 253 ASN A N 1
ATOM 1901 C CA . ASN A 1 253 ? 9.269 -11.961 -13.970 1.00 96.62 253 ASN A CA 1
ATOM 1902 C C . ASN A 1 253 ? 10.538 -11.168 -13.656 1.00 96.62 253 ASN A C 1
ATOM 1904 O O . ASN A 1 253 ? 11.559 -11.781 -13.363 1.00 96.62 253 ASN A O 1
ATOM 1908 N N . TYR A 1 254 ? 10.464 -9.837 -13.668 1.00 95.88 254 TYR A N 1
ATOM 1909 C CA . TYR A 1 254 ? 11.572 -8.985 -13.248 1.00 95.88 254 TYR A CA 1
ATOM 1910 C C . TYR A 1 254 ? 11.823 -9.094 -11.738 1.00 95.88 254 TYR A C 1
ATOM 1912 O O . TYR A 1 254 ? 12.965 -9.107 -11.298 1.00 95.88 254 TYR A O 1
ATOM 1920 N N . LEU A 1 255 ? 10.763 -9.230 -10.932 1.00 96.25 255 LEU A N 1
ATOM 1921 C CA . LEU A 1 255 ? 10.884 -9.300 -9.475 1.00 96.25 255 LEU A CA 1
ATOM 1922 C C . LEU A 1 255 ? 11.311 -10.687 -8.960 1.00 96.25 255 LEU A C 1
ATOM 1924 O O . LEU A 1 255 ? 12.010 -10.767 -7.952 1.00 96.25 255 LEU A O 1
ATOM 1928 N N . ARG A 1 256 ? 10.925 -11.780 -9.636 1.00 96.56 256 ARG A N 1
ATOM 1929 C CA . ARG A 1 256 ? 11.194 -13.171 -9.204 1.00 96.56 256 ARG A CA 1
ATOM 1930 C C . ARG A 1 256 ? 12.650 -13.456 -8.793 1.00 96.56 256 ARG A C 1
ATOM 1932 O O . ARG A 1 256 ? 12.813 -14.073 -7.744 1.00 96.56 256 ARG A O 1
ATOM 1939 N N . PRO A 1 257 ? 13.691 -13.021 -9.532 1.00 97.31 257 PRO A N 1
ATOM 1940 C CA . PRO A 1 257 ? 15.086 -13.259 -9.150 1.00 97.31 257 PRO A CA 1
ATOM 1941 C C . PRO A 1 257 ? 15.500 -12.601 -7.829 1.00 97.31 257 PRO A C 1
ATOM 1943 O O . PRO A 1 257 ? 16.530 -12.956 -7.266 1.00 97.31 257 PRO A O 1
ATOM 1946 N N . HIS A 1 258 ? 14.726 -11.632 -7.339 1.00 96.62 258 HIS A N 1
ATOM 1947 C CA . HIS A 1 258 ? 15.006 -10.926 -6.093 1.00 96.62 258 HIS A CA 1
ATOM 1948 C C . HIS A 1 258 ? 14.333 -11.556 -4.872 1.00 96.62 258 HIS A C 1
ATOM 1950 O O . HIS A 1 258 ? 14.585 -11.092 -3.757 1.00 96.62 258 HIS A O 1
ATOM 1956 N N . LEU A 1 259 ? 13.484 -12.572 -5.056 1.00 96.62 259 LEU A N 1
ATOM 1957 C CA . LEU A 1 259 ? 12.810 -13.267 -3.962 1.00 96.62 259 LEU A CA 1
ATOM 1958 C C . LEU A 1 259 ? 13.775 -14.175 -3.197 1.00 96.62 259 LEU A C 1
ATOM 1960 O O . LEU A 1 259 ? 14.642 -14.819 -3.786 1.00 96.62 259 LEU A O 1
ATOM 1964 N N . ARG A 1 260 ? 13.607 -14.228 -1.876 1.00 95.12 260 ARG A N 1
ATOM 1965 C CA . ARG A 1 260 ? 14.296 -15.173 -0.988 1.00 95.12 260 ARG A CA 1
ATOM 1966 C C . ARG A 1 260 ? 13.440 -16.413 -0.743 1.00 95.12 260 ARG A C 1
ATOM 1968 O O . ARG A 1 260 ? 12.287 -16.500 -1.164 1.00 95.12 260 ARG A O 1
ATOM 1975 N N . GLU A 1 261 ? 14.022 -17.382 -0.046 1.00 90.06 261 GLU A N 1
ATOM 1976 C CA . GLU A 1 261 ? 13.295 -18.557 0.421 1.00 90.06 261 GLU A CA 1
ATOM 1977 C C . GLU A 1 261 ? 12.028 -18.151 1.194 1.00 90.06 261 GLU A C 1
ATOM 1979 O O . GLU A 1 261 ? 12.013 -17.164 1.930 1.00 90.06 261 GLU A O 1
ATOM 1984 N N . HIS A 1 262 ? 10.946 -18.900 0.975 1.00 89.75 262 HIS A N 1
ATOM 1985 C CA . HIS A 1 262 ? 9.608 -18.671 1.538 1.00 89.75 262 HIS A CA 1
ATOM 1986 C C . HIS A 1 262 ? 8.888 -17.388 1.100 1.00 89.75 262 HIS A C 1
ATOM 1988 O O . HIS A 1 262 ? 7.707 -17.227 1.423 1.00 89.75 262 HIS A O 1
ATOM 1994 N N . GLU A 1 263 ? 9.524 -16.524 0.306 1.00 94.38 263 GLU A N 1
ATOM 1995 C CA . GLU A 1 263 ? 8.841 -15.403 -0.326 1.00 94.38 263 GLU A CA 1
ATOM 1996 C C . GLU A 1 263 ? 8.093 -15.834 -1.588 1.00 94.38 263 GLU A C 1
ATOM 1998 O O . GLU A 1 263 ? 8.562 -16.640 -2.396 1.00 94.38 263 GLU A O 1
ATOM 2003 N N . ARG A 1 264 ? 6.888 -15.299 -1.763 1.00 94.25 264 ARG A N 1
ATOM 2004 C CA . ARG A 1 264 ? 5.959 -15.695 -2.824 1.00 94.25 264 ARG A CA 1
ATOM 2005 C C . ARG A 1 264 ? 5.241 -14.477 -3.390 1.00 94.25 264 ARG A C 1
ATOM 2007 O O . ARG A 1 264 ? 5.196 -13.421 -2.764 1.00 94.25 264 ARG A O 1
ATOM 2014 N N . LEU A 1 265 ? 4.667 -14.647 -4.582 1.00 95.94 265 LEU A N 1
ATOM 2015 C CA . LEU A 1 265 ? 3.929 -13.602 -5.294 1.00 95.94 265 LEU A CA 1
ATOM 2016 C C . LEU A 1 265 ? 2.449 -13.935 -5.414 1.00 95.94 265 LEU A C 1
ATOM 2018 O O . LEU A 1 265 ? 2.098 -15.063 -5.764 1.00 95.94 265 LEU A O 1
ATOM 2022 N N . ALA A 1 266 ? 1.599 -12.926 -5.221 1.00 96.31 266 ALA A N 1
ATOM 2023 C CA . ALA A 1 266 ? 0.174 -12.977 -5.537 1.00 96.31 266 ALA A CA 1
ATOM 2024 C C . ALA A 1 266 ? -0.034 -12.147 -6.791 1.00 96.31 266 ALA A C 1
ATOM 2026 O O . ALA A 1 266 ? -0.022 -10.921 -6.727 1.00 96.31 266 ALA A O 1
ATOM 2027 N N . ILE A 1 267 ? -0.189 -12.805 -7.932 1.00 97.12 267 ILE A N 1
ATOM 2028 C CA . ILE A 1 267 ? -0.238 -12.131 -9.229 1.00 97.12 267 ILE A CA 1
ATOM 2029 C C . ILE A 1 267 ? -1.654 -12.278 -9.779 1.00 97.12 267 ILE A C 1
ATOM 2031 O O . ILE A 1 267 ? -2.130 -13.412 -9.889 1.00 97.12 267 ILE A O 1
ATOM 2035 N N . PRO A 1 268 ? -2.353 -11.181 -10.110 1.00 96.44 268 PRO A N 1
ATOM 2036 C CA . PRO A 1 268 ? -3.652 -11.295 -10.751 1.00 96.44 268 PRO A CA 1
ATOM 2037 C C . PRO A 1 268 ? -3.516 -11.876 -12.164 1.00 96.44 268 PRO A C 1
ATOM 2039 O O . PRO A 1 268 ? -2.549 -11.603 -12.870 1.00 96.44 268 PRO A O 1
ATOM 2042 N N . GLY A 1 269 ? -4.523 -12.635 -12.605 1.00 92.38 269 GLY A N 1
ATOM 2043 C CA . GLY A 1 269 ? -4.563 -13.167 -13.975 1.00 92.38 269 GLY A CA 1
ATOM 2044 C C . GLY A 1 269 ? -4.820 -12.112 -15.062 1.00 92.38 269 GLY A C 1
ATOM 2045 O O . GLY A 1 269 ? -4.540 -12.365 -16.228 1.00 92.38 269 GLY A O 1
ATOM 2046 N N . ASN A 1 270 ? -5.326 -10.932 -14.687 1.00 94.38 270 ASN A N 1
ATOM 2047 C CA . ASN A 1 270 ? -5.636 -9.824 -15.596 1.00 94.38 270 ASN A CA 1
ATOM 2048 C C . ASN A 1 270 ? -4.625 -8.679 -15.445 1.00 94.38 270 ASN A C 1
ATOM 2050 O O . ASN A 1 270 ? -4.058 -8.482 -14.371 1.00 94.38 270 ASN A O 1
ATOM 2054 N N . TYR A 1 271 ? -4.470 -7.876 -16.503 1.00 95.50 271 TYR A N 1
ATOM 2055 C CA . TYR A 1 271 ? -3.618 -6.683 -16.506 1.00 95.50 271 TYR A CA 1
ATOM 2056 C C . TYR A 1 271 ? -4.076 -5.645 -15.483 1.00 95.50 271 TYR A C 1
ATOM 2058 O O . TYR A 1 271 ? -5.277 -5.388 -15.336 1.00 95.50 271 TYR A O 1
ATOM 2066 N N . THR A 1 272 ? -3.104 -5.032 -14.809 1.00 95.25 272 THR A N 1
ATOM 2067 C CA . THR A 1 272 ? -3.349 -4.052 -13.746 1.00 95.25 272 THR 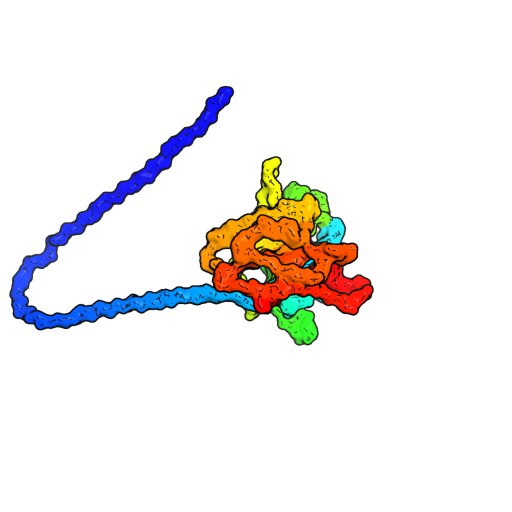A CA 1
ATOM 2068 C C . THR A 1 272 ? -3.248 -2.621 -14.245 1.00 95.25 272 THR A C 1
ATOM 2070 O O . THR A 1 272 ? -3.819 -1.749 -13.612 1.00 95.25 272 THR A O 1
ATOM 2073 N N . ILE A 1 273 ? -2.658 -2.375 -15.419 1.00 92.56 273 ILE A N 1
ATOM 2074 C CA . ILE A 1 273 ? -2.698 -1.067 -16.087 1.00 92.56 273 ILE A CA 1
ATOM 2075 C C . ILE A 1 273 ? -3.653 -1.113 -17.288 1.00 92.56 273 ILE A C 1
ATOM 2077 O O . ILE A 1 273 ? -3.514 -1.932 -18.200 1.00 92.56 273 ILE A O 1
ATOM 2081 N N . ARG A 1 274 ? -4.616 -0.191 -17.316 1.00 88.50 274 ARG A N 1
ATOM 2082 C CA . ARG A 1 274 ? -5.591 0.011 -18.393 1.00 88.50 274 ARG A CA 1
ATOM 2083 C C . ARG A 1 274 ? -4.890 0.350 -19.706 1.00 88.50 274 ARG A C 1
ATOM 2085 O O . ARG A 1 274 ? -3.971 1.156 -19.745 1.00 88.50 274 ARG A O 1
ATOM 2092 N N . GLY A 1 275 ? -5.367 -0.243 -20.799 1.00 87.31 275 GLY A N 1
ATOM 2093 C CA . GLY A 1 275 ? -4.821 0.016 -22.135 1.00 87.31 275 GLY A CA 1
ATOM 2094 C C . GLY A 1 275 ? -3.430 -0.577 -22.373 1.00 87.31 275 GLY A C 1
ATOM 2095 O O . GLY A 1 275 ? -2.838 -0.317 -23.414 1.00 87.31 275 GLY A O 1
ATOM 2096 N N . THR A 1 276 ? -2.913 -1.389 -21.446 1.00 90.44 276 THR A N 1
ATOM 2097 C CA . THR A 1 276 ? -1.627 -2.079 -21.596 1.00 90.44 276 THR A CA 1
ATOM 2098 C C . THR A 1 276 ? -1.767 -3.565 -21.273 1.00 90.44 276 THR A C 1
ATOM 2100 O O . THR A 1 276 ? -2.771 -4.002 -20.711 1.00 90.44 276 THR A O 1
ATOM 2103 N N . GLN A 1 277 ? -0.733 -4.342 -21.599 1.00 92.69 277 GLN A N 1
ATOM 2104 C CA . GLN A 1 277 ? -0.614 -5.755 -21.229 1.00 92.69 277 GLN A CA 1
ATOM 2105 C C . GLN A 1 277 ? 0.313 -5.956 -20.017 1.00 92.69 277 GLN A C 1
ATOM 2107 O O . GLN A 1 277 ? 1.069 -6.925 -19.951 1.00 92.69 277 GLN A O 1
ATOM 2112 N N . ARG A 1 278 ? 0.305 -5.011 -19.066 1.00 94.50 278 ARG A N 1
ATOM 2113 C CA . ARG A 1 278 ? 1.220 -5.011 -17.915 1.00 94.50 278 ARG A CA 1
ATOM 2114 C C . ARG A 1 278 ? 0.500 -5.397 -16.622 1.00 94.50 278 ARG A C 1
ATOM 2116 O O . ARG A 1 278 ? -0.622 -4.964 -16.355 1.00 94.50 278 ARG A O 1
ATOM 2123 N N . VAL A 1 279 ? 1.179 -6.209 -15.816 1.00 97.25 279 VAL A N 1
ATOM 2124 C CA . VAL A 1 279 ? 0.831 -6.509 -14.422 1.00 97.25 279 VAL A CA 1
ATOM 2125 C C . VAL A 1 279 ? 1.959 -5.953 -13.569 1.00 97.25 279 VAL A C 1
ATOM 2127 O O . VAL A 1 279 ? 3.061 -6.493 -13.607 1.00 97.25 279 VAL A O 1
ATOM 2130 N N . VAL A 1 280 ? 1.694 -4.862 -12.860 1.00 97.81 280 VAL A N 1
ATOM 2131 C CA . VAL A 1 280 ? 2.679 -4.182 -11.999 1.00 97.81 280 VAL A CA 1
ATOM 2132 C C . VAL A 1 280 ? 2.190 -4.021 -10.562 1.00 97.81 280 VAL A C 1
ATOM 2134 O O . VAL A 1 280 ? 2.997 -3.868 -9.653 1.00 97.81 280 VAL A O 1
ATOM 2137 N N . ASP A 1 281 ? 0.879 -4.137 -10.346 1.00 98.31 281 ASP A N 1
ATOM 2138 C CA . ASP A 1 281 ? 0.250 -4.074 -9.033 1.00 98.31 281 ASP A CA 1
ATOM 2139 C C . ASP A 1 281 ? 0.051 -5.497 -8.505 1.00 98.31 281 ASP A C 1
ATOM 2141 O O . ASP A 1 281 ? -0.797 -6.255 -8.986 1.00 98.31 281 ASP A O 1
ATOM 2145 N N . TYR A 1 282 ? 0.855 -5.904 -7.532 1.00 98.38 282 TYR A N 1
ATOM 2146 C CA . TYR A 1 282 ? 0.770 -7.246 -6.959 1.00 98.38 282 TYR A CA 1
ATOM 2147 C C . TYR A 1 282 ? 1.272 -7.266 -5.515 1.00 98.38 282 TYR A C 1
ATOM 2149 O O . TYR A 1 282 ? 1.622 -6.236 -4.938 1.00 98.38 282 TYR A O 1
ATOM 2157 N N . LEU A 1 283 ? 1.233 -8.446 -4.899 1.00 97.44 283 LEU A N 1
ATOM 2158 C CA . LEU A 1 283 ? 1.632 -8.642 -3.511 1.00 97.44 283 LEU A CA 1
ATOM 2159 C C . LEU A 1 283 ? 2.834 -9.586 -3.448 1.00 97.44 283 LEU A C 1
ATOM 2161 O O . LEU A 1 283 ? 2.843 -10.626 -4.109 1.00 97.44 283 LEU A O 1
ATOM 2165 N N . VAL A 1 284 ? 3.830 -9.231 -2.638 1.00 97.44 284 VAL A N 1
ATOM 2166 C CA . VAL A 1 284 ? 4.896 -10.138 -2.186 1.00 97.44 284 VAL A CA 1
ATOM 2167 C C . VAL A 1 284 ? 4.596 -10.509 -0.742 1.00 97.44 284 VAL A C 1
ATOM 2169 O O . VAL A 1 284 ? 4.250 -9.633 0.046 1.00 97.44 284 VAL A O 1
ATOM 2172 N N . TRP A 1 285 ? 4.703 -11.781 -0.376 1.00 95.19 285 TRP A N 1
ATOM 2173 C CA . TRP A 1 285 ? 4.575 -12.188 1.021 1.00 95.19 285 TRP A CA 1
ATOM 2174 C C . TRP A 1 285 ? 5.638 -13.179 1.428 1.00 95.19 285 TRP A C 1
ATOM 2176 O O . TRP A 1 285 ? 6.131 -13.943 0.603 1.00 95.19 285 TRP A O 1
ATOM 2186 N N . TRP A 1 286 ? 5.903 -13.200 2.724 1.00 93.31 286 TRP A N 1
ATOM 2187 C CA . TRP A 1 286 ? 6.721 -14.178 3.410 1.00 93.31 286 TRP A CA 1
ATOM 2188 C C . TRP A 1 286 ? 5.944 -14.723 4.606 1.00 93.31 286 TRP A C 1
ATOM 2190 O O . TRP A 1 286 ? 5.279 -13.971 5.321 1.00 93.31 286 TRP A O 1
ATOM 2200 N N . ASP A 1 287 ? 6.022 -16.034 4.796 1.00 86.25 287 ASP A N 1
ATOM 2201 C CA . ASP A 1 287 ? 5.438 -16.761 5.924 1.00 86.25 287 ASP A CA 1
ATOM 2202 C C . ASP A 1 287 ? 6.318 -17.992 6.161 1.00 86.25 287 ASP A C 1
ATOM 2204 O O . ASP A 1 287 ? 6.426 -18.855 5.281 1.00 86.25 287 ASP A O 1
ATOM 2208 N N . GLU A 1 288 ? 6.996 -18.014 7.310 1.00 71.75 288 GLU A N 1
ATOM 2209 C CA . GLU A 1 288 ? 7.961 -19.053 7.690 1.00 71.75 288 GLU A CA 1
ATOM 2210 C C . GLU A 1 288 ? 7.272 -20.383 8.001 1.00 71.75 288 GLU A C 1
ATOM 2212 O O . GLU A 1 288 ? 7.745 -21.450 7.617 1.00 71.75 288 GLU A O 1
ATOM 2217 N N . ALA A 1 289 ? 6.123 -20.318 8.675 1.00 70.56 289 ALA A N 1
ATOM 2218 C CA . ALA A 1 289 ? 5.469 -21.483 9.258 1.00 70.56 289 ALA A CA 1
ATOM 2219 C C . ALA A 1 289 ? 4.407 -22.102 8.339 1.00 70.56 289 ALA A C 1
ATOM 2221 O O . ALA A 1 289 ? 4.082 -23.281 8.487 1.00 70.56 289 ALA A O 1
ATOM 2222 N N . HIS A 1 290 ? 3.856 -21.339 7.387 1.00 66.88 290 HIS A N 1
ATOM 2223 C CA . HIS A 1 290 ? 2.742 -21.809 6.568 1.00 66.88 290 HIS A CA 1
ATOM 2224 C C . HIS A 1 290 ? 2.931 -21.462 5.085 1.00 66.88 290 HIS A C 1
ATOM 2226 O O . HIS A 1 290 ? 3.089 -20.294 4.720 1.00 66.88 290 HIS A O 1
ATOM 2232 N N . PRO A 1 291 ? 2.811 -22.434 4.161 1.00 65.62 291 PRO A N 1
ATOM 2233 C CA . PRO A 1 291 ? 2.816 -22.176 2.725 1.00 65.62 291 PRO A CA 1
ATOM 2234 C C . PRO A 1 291 ? 1.477 -21.598 2.238 1.00 65.62 291 PRO A C 1
ATOM 2236 O O . PRO A 1 291 ? 0.954 -22.011 1.202 1.00 65.62 291 PRO A O 1
ATOM 2239 N N . ASN A 1 292 ? 0.919 -20.647 2.991 1.00 70.81 292 ASN A N 1
ATOM 2240 C CA . ASN A 1 292 ? -0.312 -19.949 2.660 1.00 70.81 292 ASN A CA 1
ATOM 2241 C C . ASN A 1 292 ? -0.206 -19.355 1.253 1.00 70.81 292 ASN A C 1
ATOM 2243 O O . ASN A 1 292 ? 0.838 -18.811 0.874 1.00 70.81 292 ASN A O 1
ATOM 2247 N N . ARG A 1 293 ? -1.292 -19.462 0.486 1.00 84.06 293 ARG A N 1
ATOM 2248 C CA . ARG A 1 293 ? -1.408 -18.882 -0.851 1.00 84.06 293 ARG A CA 1
ATOM 2249 C C . ARG A 1 293 ? -2.421 -17.753 -0.830 1.00 84.06 293 ARG A C 1
ATOM 2251 O O . ARG A 1 293 ? -3.395 -17.794 -0.088 1.00 84.06 293 ARG A O 1
ATOM 2258 N N . PHE A 1 294 ? -2.197 -16.754 -1.673 1.00 89.50 294 PHE A N 1
ATOM 2259 C CA . PHE A 1 294 ? -3.178 -15.714 -1.946 1.00 89.50 294 PHE A CA 1
ATOM 2260 C C . PHE A 1 294 ? -3.693 -15.864 -3.373 1.00 89.50 294 PHE A C 1
ATOM 2262 O O . PHE A 1 294 ? -2.909 -15.917 -4.321 1.00 89.50 294 PHE A O 1
ATOM 2269 N N . ALA A 1 295 ? -5.014 -15.884 -3.529 1.00 93.19 295 ALA A N 1
ATOM 2270 C CA . ALA A 1 295 ? -5.645 -15.597 -4.805 1.00 93.19 295 ALA A CA 1
ATOM 2271 C C . ALA A 1 295 ? -5.646 -14.084 -5.025 1.00 93.19 295 ALA A C 1
ATOM 2273 O O . ALA A 1 295 ? -6.031 -13.324 -4.135 1.00 93.19 295 ALA A O 1
ATOM 2274 N N . ALA A 1 296 ? -5.230 -13.660 -6.216 1.00 95.94 296 ALA A N 1
ATOM 2275 C CA . ALA A 1 296 ? -5.200 -12.265 -6.627 1.00 95.94 296 ALA A CA 1
ATOM 2276 C C . ALA A 1 296 ? -6.236 -12.018 -7.730 1.00 95.94 296 ALA A C 1
ATOM 2278 O O . ALA A 1 296 ? -6.337 -12.783 -8.690 1.00 95.94 296 ALA A O 1
ATOM 2279 N N . THR A 1 297 ? -7.020 -10.950 -7.615 1.00 96.44 297 THR A N 1
ATOM 2280 C CA . THR A 1 297 ? -8.064 -10.618 -8.596 1.00 96.44 297 THR A CA 1
ATOM 2281 C C . THR A 1 297 ? -8.127 -9.118 -8.828 1.00 96.44 297 THR A C 1
ATOM 2283 O O . THR A 1 297 ? -8.227 -8.342 -7.877 1.00 96.44 297 THR A O 1
ATOM 2286 N N . VAL A 1 298 ? -8.105 -8.707 -10.097 1.00 93.75 298 VAL A N 1
ATOM 2287 C CA . VAL A 1 298 ? -8.345 -7.311 -10.482 1.00 93.75 298 VAL A CA 1
ATOM 2288 C C . VAL A 1 298 ? -9.798 -6.942 -10.192 1.00 93.75 298 VAL A C 1
ATOM 2290 O O . VAL A 1 298 ? -10.725 -7.677 -10.533 1.00 93.75 298 VAL A O 1
ATOM 2293 N N . VAL A 1 299 ? -10.005 -5.790 -9.563 1.00 89.56 299 VAL A N 1
ATOM 2294 C CA . VAL A 1 299 ? -11.332 -5.230 -9.310 1.00 89.56 299 VAL A CA 1
ATOM 2295 C C . VAL A 1 299 ? -11.782 -4.458 -10.541 1.00 89.56 299 VAL A C 1
ATOM 2297 O O . VAL A 1 299 ? -11.399 -3.309 -10.751 1.00 89.56 299 VAL A O 1
ATOM 2300 N N . GLU A 1 300 ? -12.623 -5.091 -11.348 1.00 76.81 300 GLU A N 1
ATOM 2301 C CA . GLU A 1 300 ? -13.237 -4.446 -12.507 1.00 76.81 300 GLU A CA 1
ATOM 2302 C C . GLU A 1 300 ? -14.465 -3.610 -12.108 1.00 76.81 300 GLU A C 1
ATOM 2304 O O . GLU A 1 300 ? -15.154 -3.891 -11.120 1.00 76.81 300 GLU A O 1
ATOM 2309 N N . VAL A 1 301 ? -14.764 -2.575 -12.898 1.00 62.97 301 VAL A N 1
ATOM 2310 C CA . VAL A 1 301 ? -16.029 -1.828 -12.809 1.00 62.97 301 VAL A CA 1
ATOM 2311 C C . VAL A 1 301 ? -16.848 -2.146 -14.047 1.00 62.97 301 VAL A C 1
ATOM 2313 O O . VAL A 1 301 ? -16.388 -1.943 -15.163 1.00 62.97 301 VAL A O 1
ATOM 2316 N N . ALA A 1 302 ? -18.079 -2.604 -13.847 1.00 50.62 302 ALA A N 1
ATOM 2317 C CA . ALA A 1 302 ? -18.970 -3.042 -14.916 1.00 50.62 302 ALA A CA 1
ATOM 2318 C C . ALA A 1 302 ? -19.576 -1.907 -15.776 1.00 50.62 302 ALA A C 1
ATOM 2320 O O . ALA A 1 302 ? -20.525 -2.174 -16.503 1.00 50.62 302 ALA A O 1
ATOM 2321 N N . SER A 1 303 ? -19.101 -0.652 -15.705 1.00 45.28 303 SER A N 1
ATOM 2322 C CA . SER A 1 303 ? -19.765 0.465 -16.404 1.00 45.28 303 SER A CA 1
ATOM 2323 C C . SER A 1 303 ? -18.807 1.402 -17.159 1.00 45.28 303 SER A C 1
ATOM 2325 O O . SER A 1 303 ? -17.843 1.882 -16.558 1.00 45.28 303 SER A O 1
ATOM 2327 N N . PRO A 1 304 ? -19.088 1.718 -18.443 1.00 42.91 304 PRO A N 1
ATOM 2328 C CA . PRO A 1 304 ? -18.278 2.593 -19.297 1.00 42.91 304 PRO A CA 1
ATOM 2329 C C . PRO A 1 304 ? -18.609 4.095 -19.171 1.00 42.91 304 PRO A C 1
ATOM 2331 O O . PRO A 1 304 ? -18.126 4.895 -19.967 1.00 42.91 304 PRO A O 1
ATOM 2334 N N . THR A 1 305 ? -19.439 4.521 -18.213 1.00 43.94 305 THR A N 1
ATOM 2335 C CA . THR A 1 305 ? -19.845 5.936 -18.102 1.00 43.94 305 THR A CA 1
ATOM 2336 C C . THR A 1 305 ? -18.746 6.862 -17.537 1.00 43.94 305 THR A C 1
ATOM 2338 O O . THR A 1 305 ? -17.941 6.411 -16.721 1.00 43.94 305 THR A O 1
ATOM 2341 N N . PRO A 1 306 ? -18.747 8.176 -17.869 1.00 38.28 306 PRO A N 1
ATOM 2342 C CA . PRO A 1 306 ? -17.642 9.117 -17.597 1.00 38.28 306 PRO A CA 1
ATOM 2343 C C . PRO A 1 306 ? -17.326 9.396 -16.118 1.00 38.28 306 PRO A C 1
ATOM 2345 O O . PRO A 1 306 ? -16.270 9.937 -15.802 1.00 38.28 306 PRO A O 1
ATOM 2348 N N . ALA A 1 307 ? -18.205 9.023 -15.184 1.00 48.44 307 ALA A N 1
ATOM 2349 C CA . ALA A 1 307 ? -17.890 8.998 -13.756 1.00 48.44 307 ALA A CA 1
ATOM 2350 C C . ALA A 1 307 ? -17.184 7.673 -13.410 1.00 48.44 307 ALA A C 1
ATOM 2352 O O . ALA A 1 307 ? -17.746 6.820 -12.723 1.00 48.44 307 ALA A O 1
ATOM 2353 N N . GLN A 1 308 ? -15.980 7.460 -13.950 1.00 59.19 308 GLN A N 1
ATOM 2354 C CA . GLN A 1 308 ? -15.237 6.218 -13.745 1.00 59.19 308 GLN A CA 1
ATOM 2355 C C . GLN A 1 308 ? -14.846 6.066 -12.273 1.00 59.19 308 GLN A C 1
ATOM 2357 O O . GLN A 1 308 ? -13.941 6.721 -11.760 1.00 59.19 308 GLN A O 1
ATOM 2362 N N . LYS A 1 309 ? -15.527 5.153 -11.585 1.00 67.75 309 LYS A N 1
ATOM 2363 C CA . LYS A 1 309 ? -15.024 4.557 -10.351 1.00 67.75 309 LYS A CA 1
ATOM 2364 C C . LYS A 1 309 ? -13.644 3.948 -10.640 1.00 67.75 309 LYS A C 1
ATOM 2366 O O . LYS A 1 309 ? -13.470 3.282 -11.659 1.00 67.75 309 LYS A O 1
ATOM 2371 N N . TYR A 1 310 ? -12.678 4.189 -9.756 1.00 76.12 310 TYR A N 1
ATOM 2372 C CA . TYR A 1 310 ? -11.251 3.944 -9.995 1.00 76.12 310 TYR A CA 1
ATOM 2373 C C . TYR A 1 310 ? -10.695 4.721 -11.198 1.00 76.12 310 TYR A C 1
ATOM 2375 O O . TYR A 1 310 ? -10.180 4.119 -12.144 1.00 76.12 310 TYR A O 1
ATOM 2383 N N . ALA A 1 311 ? -10.821 6.053 -11.155 1.00 76.94 311 ALA A N 1
ATOM 2384 C CA . ALA A 1 311 ? -10.259 6.997 -12.126 1.00 76.94 311 ALA A CA 1
ATOM 2385 C C . ALA A 1 311 ? -8.721 7.080 -12.024 1.00 76.94 311 ALA A C 1
ATOM 2387 O O . ALA A 1 311 ? -8.168 8.095 -11.617 1.00 76.94 311 ALA A O 1
ATOM 2388 N N . SER A 1 312 ? -8.066 5.974 -12.361 1.00 84.44 312 SER A N 1
ATOM 2389 C CA . SER A 1 312 ? -6.621 5.778 -12.480 1.00 84.44 312 SER A CA 1
ATOM 2390 C C . SER A 1 312 ? -6.389 4.860 -13.680 1.00 84.44 312 SER A C 1
ATOM 2392 O O . SER A 1 312 ? -7.255 4.030 -14.004 1.00 84.44 312 SER A O 1
ATOM 2394 N N . ASP A 1 313 ? -5.249 4.994 -14.353 1.00 88.31 313 ASP A N 1
ATOM 2395 C CA . ASP A 1 313 ? -4.808 3.986 -15.319 1.00 88.31 313 ASP A CA 1
ATOM 2396 C C . ASP A 1 313 ? -4.511 2.641 -14.632 1.00 88.31 313 ASP A C 1
ATOM 2398 O O . ASP A 1 313 ? -4.683 1.602 -15.262 1.00 88.31 313 ASP A O 1
ATOM 2402 N N . HIS A 1 314 ? -4.209 2.619 -13.334 1.00 92.62 314 HIS A N 1
ATOM 2403 C CA . HIS A 1 314 ? -4.111 1.396 -12.550 1.00 92.62 314 HIS A CA 1
ATOM 2404 C C . HIS A 1 314 ? -5.485 0.906 -12.085 1.00 92.62 314 HIS A C 1
ATOM 2406 O O . HIS A 1 314 ? -6.373 1.655 -11.656 1.00 92.62 314 HIS A O 1
ATOM 2412 N N . ARG A 1 315 ? -5.650 -0.411 -12.122 1.00 92.81 315 ARG A N 1
ATOM 2413 C CA . ARG A 1 315 ? -6.814 -1.133 -11.628 1.00 92.81 315 ARG A CA 1
ATOM 2414 C C . ARG A 1 315 ? -6.502 -1.672 -10.233 1.00 92.81 315 ARG A C 1
ATOM 2416 O O . ARG A 1 315 ? -5.439 -2.261 -10.044 1.00 92.81 315 ARG A O 1
ATOM 2423 N N . PRO A 1 316 ? -7.415 -1.541 -9.258 1.00 94.75 316 PRO A N 1
ATOM 2424 C CA . PRO A 1 316 ? -7.197 -2.123 -7.943 1.00 94.75 316 PRO A CA 1
ATOM 2425 C C . PRO A 1 316 ? -7.069 -3.642 -8.016 1.00 94.75 316 PRO A C 1
ATOM 2427 O O . PRO A 1 316 ? -7.771 -4.291 -8.794 1.00 94.75 316 PRO A O 1
ATOM 2430 N N . VAL A 1 317 ? -6.262 -4.222 -7.134 1.00 97.44 317 VAL A N 1
ATOM 2431 C CA . VAL A 1 317 ? -6.106 -5.675 -7.011 1.00 97.44 317 VAL A CA 1
ATOM 2432 C C . VAL A 1 317 ? -6.468 -6.100 -5.597 1.00 97.44 317 VAL A C 1
ATOM 2434 O O . VAL A 1 317 ? -6.039 -5.476 -4.629 1.00 97.44 317 VAL A O 1
ATOM 2437 N N . ARG A 1 318 ? -7.283 -7.148 -5.472 1.00 97.06 318 ARG A N 1
ATOM 2438 C CA . ARG A 1 318 ? -7.640 -7.785 -4.199 1.00 97.06 318 ARG A CA 1
ATOM 2439 C C . ARG A 1 318 ? -6.866 -9.075 -4.018 1.00 97.06 318 ARG A C 1
ATOM 2441 O O . ARG A 1 318 ? -6.682 -9.815 -4.982 1.00 97.06 318 ARG A O 1
ATOM 2448 N N . PHE A 1 319 ? -6.516 -9.362 -2.773 1.00 96.56 319 PHE A N 1
ATOM 2449 C CA . PHE A 1 319 ? -5.817 -10.568 -2.365 1.00 96.56 319 PHE A CA 1
ATOM 2450 C C . PHE A 1 319 ? -6.558 -11.220 -1.206 1.00 96.56 319 PHE A C 1
ATOM 2452 O O . PHE A 1 319 ? -6.807 -10.592 -0.173 1.00 96.56 319 PHE A O 1
ATOM 2459 N N . VAL A 1 320 ? -6.916 -12.486 -1.384 1.00 92.88 320 VAL A N 1
ATOM 2460 C CA . VAL A 1 320 ? -7.602 -13.286 -0.369 1.00 92.88 320 VAL A CA 1
ATOM 2461 C C . VAL A 1 320 ? -6.834 -14.583 -0.196 1.00 92.88 320 VAL A C 1
ATOM 2463 O O . VAL A 1 320 ? -6.430 -15.200 -1.181 1.00 92.88 320 VAL A O 1
ATOM 2466 N N . LYS A 1 321 ? -6.606 -14.973 1.055 1.00 88.12 321 LYS A N 1
ATOM 2467 C CA . LYS A 1 321 ? -5.972 -16.247 1.383 1.00 88.12 321 LYS A CA 1
ATOM 2468 C C . LYS A 1 321 ? -6.825 -17.417 0.861 1.00 88.12 321 LYS A C 1
ATOM 2470 O O . LYS A 1 321 ? -8.047 -17.373 1.009 1.00 88.12 321 LYS A O 1
ATOM 2475 N N . VAL A 1 322 ? -6.185 -18.422 0.259 1.00 84.44 322 VAL A N 1
ATOM 2476 C CA . VAL A 1 322 ? -6.800 -19.660 -0.267 1.00 84.44 322 VAL A CA 1
ATOM 2477 C C . VAL A 1 322 ? -6.151 -20.909 0.298 1.00 84.44 322 VAL A C 1
ATOM 2479 O O . VAL A 1 322 ? -4.959 -20.833 0.681 1.00 84.44 322 VAL A O 1
#

Sequence (322 aa):
MLTGPPTGGTVRATIGPLSWDGEMFRRKGFPVAISAMAAVVGLVVALAPNAIAAPVSYKFATWNMQGATASGASLWQVRVDQLGVADLAVTNDIVALQEAGATKVIDDRAGTSWGCVKQVKMLRLARVCEWTISKGGKNYKRVLYFVEADDLATGTGPAARKANLAFVINPTKVEVRSWNYIPPVRSSTYHDGDRGLLQLVLNDGTVVYSGHADARPEGINIATMLLKAREATERLKNVNAWVLLADFNATPNYLRPHLREHERLAIPGNYTIRGTQRVVDYLVWWDEAHPNRFAATVVEVASPTPAQKYASDHRPVRFVKV

Radius of gyration: 27.03 Å; chains: 1; bounding box: 78×60×94 Å

pLDDT: mean 77.42, std 21.17, range [34.47, 98.56]